Protein AF-A0A484JZJ1-F1 (afdb_monomer)

Foldseek 3Di:
DPPVVVVVVVCVVCVCVQADHPDPDGPVRQCVQFVVVCVVHDDPCCLPPNDGTPVRVVVVVVPVVPAQADCLPDPDPNNVVNVVVVVVVFVVVCVVVVHDPLFWGWDDDPDQLRLLVVCLVPPPDAPPDDDDDDPPDDVSNVVSVVSNVVHCVPPDDDDDDPDPDDDDDDDDDDIDIDTDDPDD

Solvent-accessible surface area (backbone atoms only — not comparable to full-atom values): 11917 Å² total; per-residue (Å²): 143,70,67,67,62,60,51,52,52,47,43,72,76,41,41,79,75,55,68,59,72,94,49,99,56,55,56,68,57,46,41,61,63,34,41,52,89,44,68,98,52,89,82,89,48,59,86,81,63,61,79,78,40,48,67,58,52,54,51,51,53,52,46,64,74,73,49,71,72,42,62,60,87,49,97,44,74,33,7,51,54,35,42,53,51,52,52,51,53,39,50,52,52,29,60,76,68,72,45,54,78,91,49,34,48,75,62,90,62,96,41,55,54,54,44,43,45,50,50,40,72,67,51,88,77,54,89,86,62,80,89,84,82,62,93,86,56,56,69,55,64,63,57,38,54,61,58,48,49,76,60,37,81,78,59,84,84,88,87,89,88,87,81,86,88,79,86,88,85,89,89,88,82,74,79,60,73,49,72,76,75,84,82,129

Mean predicted aligned error: 11.52 Å

Structure (mmCIF, N/CA/C/O backbone):
data_AF-A0A484JZJ1-F1
#
_entry.id   AF-A0A484JZJ1-F1
#
loop_
_atom_site.group_PDB
_atom_site.id
_atom_site.type_symbol
_atom_site.label_atom_id
_atom_site.label_alt_id
_atom_site.label_comp_id
_atom_site.label_asym_id
_atom_site.label_entity_id
_atom_site.label_seq_id
_atom_site.pdbx_PDB_ins_code
_atom_site.Cartn_x
_atom_site.Cartn_y
_atom_site.Cartn_z
_atom_site.occupancy
_atom_site.B_iso_or_equiv
_atom_site.auth_seq_id
_atom_site.auth_comp_id
_atom_site.auth_asym_id
_atom_site.auth_atom_id
_atom_site.pdbx_PDB_model_num
ATOM 1 N N . MET A 1 1 ? -35.262 -3.175 12.884 1.00 45.88 1 MET A N 1
ATOM 2 C CA . MET A 1 1 ? -34.320 -3.667 13.914 1.00 45.88 1 MET A CA 1
ATOM 3 C C . MET A 1 1 ? -34.482 -5.183 14.082 1.00 45.88 1 MET A C 1
ATOM 5 O O . MET A 1 1 ? -35.052 -5.618 15.067 1.00 45.88 1 MET A O 1
ATOM 9 N N . ALA A 1 2 ? -34.024 -5.979 13.107 1.00 50.97 2 ALA A N 1
ATOM 10 C CA . ALA A 1 2 ? -34.069 -7.456 13.145 1.00 50.97 2 ALA A CA 1
ATOM 11 C C . ALA A 1 2 ? -32.669 -8.109 13.014 1.00 50.97 2 ALA A C 1
ATOM 13 O O . ALA A 1 2 ? -32.531 -9.322 13.116 1.00 50.97 2 ALA A O 1
ATOM 14 N N . MET A 1 3 ? -31.621 -7.292 12.841 1.00 53.38 3 MET A N 1
ATOM 15 C CA . MET A 1 3 ? -30.256 -7.727 12.508 1.00 53.38 3 MET A CA 1
ATOM 16 C C . MET A 1 3 ? -29.474 -8.382 13.662 1.00 53.38 3 MET A C 1
ATOM 18 O O . MET A 1 3 ? -28.467 -9.026 13.389 1.00 53.38 3 MET A O 1
ATOM 22 N N . SER A 1 4 ? -29.878 -8.229 14.935 1.00 64.19 4 SER A N 1
ATOM 23 C CA . SER A 1 4 ? -29.114 -8.846 16.043 1.00 64.19 4 SER A CA 1
ATOM 24 C C . SER A 1 4 ? -29.282 -10.368 16.062 1.00 64.19 4 SER A C 1
ATOM 26 O O . SER A 1 4 ? -28.297 -11.076 16.236 1.00 64.19 4 SER A O 1
ATOM 28 N N . SER A 1 5 ? -30.482 -10.875 15.751 1.00 79.12 5 SER A N 1
ATOM 29 C CA . SER A 1 5 ? -30.763 -12.315 15.835 1.00 79.12 5 SER A CA 1
ATOM 30 C C . SER A 1 5 ? -29.993 -13.155 14.806 1.00 79.12 5 SER A C 1
ATOM 32 O O . SER A 1 5 ? -29.4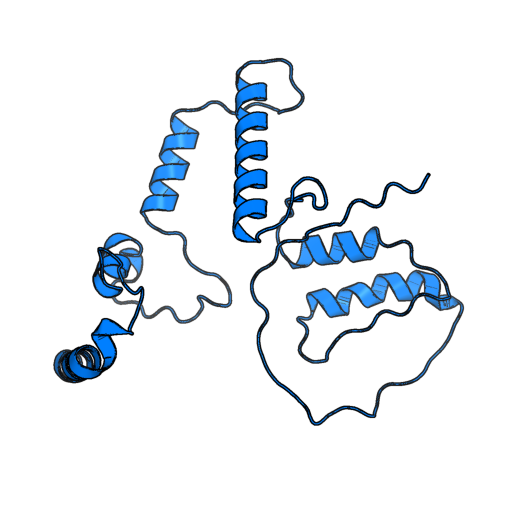31 -14.187 15.158 1.00 79.12 5 SER A O 1
ATOM 34 N N . GLU A 1 6 ? -29.886 -12.703 13.552 1.00 89.50 6 GLU A N 1
ATOM 35 C CA . GLU A 1 6 ? -29.176 -13.437 12.492 1.00 89.50 6 GLU A CA 1
ATOM 36 C C . GLU A 1 6 ? -27.661 -13.441 12.715 1.00 89.50 6 GLU A C 1
ATOM 38 O O . GLU A 1 6 ? -27.000 -14.464 12.536 1.00 89.50 6 GLU A O 1
ATOM 43 N N . LYS A 1 7 ? -27.107 -12.308 13.163 1.00 86.56 7 LYS A N 1
ATOM 44 C CA . LYS A 1 7 ? -25.683 -12.196 13.482 1.00 86.56 7 LYS A CA 1
ATOM 45 C C . LYS A 1 7 ? -25.302 -13.069 14.674 1.00 86.56 7 LYS A C 1
ATOM 47 O O . LYS A 1 7 ? -24.248 -13.692 14.650 1.00 86.56 7 LYS A O 1
ATOM 52 N N . GLU A 1 8 ? -26.142 -13.128 15.703 1.00 87.81 8 GLU A N 1
ATOM 53 C CA . GLU A 1 8 ? -25.924 -14.001 16.862 1.00 87.81 8 GLU A CA 1
ATOM 54 C C . GLU A 1 8 ? -25.928 -15.481 16.462 1.00 87.81 8 GLU A C 1
ATOM 56 O O . GLU A 1 8 ? -25.058 -16.231 16.901 1.00 87.81 8 GLU A O 1
ATOM 61 N N . VAL A 1 9 ? -26.849 -15.895 15.584 1.00 92.94 9 VAL A N 1
ATOM 62 C CA . VAL A 1 9 ? -26.868 -17.259 15.028 1.00 92.94 9 VAL A CA 1
ATOM 63 C C . VAL A 1 9 ? -25.596 -17.537 14.226 1.00 92.94 9 VAL A C 1
ATOM 65 O O . VAL A 1 9 ? -24.937 -18.547 14.467 1.00 92.94 9 VAL A O 1
ATOM 68 N N . PHE A 1 10 ? -25.200 -16.617 13.344 1.00 90.50 10 PHE A N 1
ATOM 69 C CA . PHE A 1 10 ? -23.970 -16.734 12.561 1.00 90.50 10 PHE A CA 1
ATOM 70 C C . PHE A 1 10 ? -22.725 -16.841 13.450 1.00 90.50 10 PHE A C 1
ATOM 72 O O . PHE A 1 10 ? -21.897 -17.721 13.247 1.00 90.50 10 PHE A O 1
ATOM 79 N N . LEU A 1 11 ? -22.593 -15.986 14.467 1.00 87.88 11 LEU A N 1
ATOM 80 C CA . LEU A 1 11 ? -21.451 -16.016 15.384 1.00 87.88 11 LEU A CA 1
ATOM 81 C C . LEU A 1 11 ? -21.447 -17.266 16.268 1.00 87.88 11 LEU A C 1
ATOM 83 O O . LEU A 1 11 ? -20.382 -17.715 16.674 1.00 87.88 11 LEU A O 1
ATOM 87 N N . LYS A 1 12 ? -22.608 -17.857 16.556 1.00 88.75 12 LYS A N 1
ATOM 88 C CA . LYS A 1 12 ? -22.677 -19.129 17.279 1.00 88.75 12 LYS A CA 1
ATOM 89 C C . LYS A 1 12 ? -22.135 -20.295 16.448 1.00 88.75 12 LYS A C 1
ATOM 91 O O . LYS A 1 12 ? -21.556 -21.213 17.017 1.00 88.75 12 LYS A O 1
ATOM 96 N N . GLU A 1 13 ? -22.342 -20.267 15.135 1.00 91.50 13 GLU A N 1
ATOM 97 C CA . GLU A 1 13 ? -21.907 -21.331 14.225 1.00 91.50 13 GLU A CA 1
ATOM 98 C C . GLU A 1 13 ? -20.475 -21.119 13.710 1.00 91.50 13 GLU A C 1
ATOM 100 O O . GLU A 1 13 ? -19.689 -22.060 13.682 1.00 91.50 13 GLU A O 1
ATOM 105 N N . PHE A 1 14 ? -20.112 -19.880 13.370 1.00 89.00 14 PHE A N 1
ATOM 106 C CA . PHE A 1 14 ? -18.857 -19.539 12.690 1.00 89.00 14 PHE A CA 1
ATOM 107 C C . PHE A 1 14 ? -17.937 -18.619 13.500 1.00 89.00 14 PHE A C 1
ATOM 109 O O . PHE A 1 14 ? -16.878 -18.247 13.010 1.00 89.00 14 PHE A O 1
ATOM 116 N N . GLY A 1 15 ? -18.307 -18.212 14.718 1.00 83.94 15 GLY A N 1
ATOM 117 C CA . GLY A 1 15 ? -17.585 -17.181 15.479 1.00 83.94 15 GLY A CA 1
ATOM 118 C C . GLY A 1 15 ? -16.119 -17.501 15.776 1.00 83.94 15 GLY A C 1
ATOM 119 O O . GLY A 1 15 ? -15.306 -16.583 15.807 1.00 83.94 15 GLY A O 1
ATOM 120 N N . GLU A 1 16 ? -15.774 -18.781 15.937 1.00 82.44 16 GLU A N 1
ATOM 121 C CA . GLU A 1 16 ? -14.386 -19.234 16.142 1.00 82.44 16 GLU A CA 1
ATOM 122 C C . GLU A 1 16 ? -13.505 -19.030 14.895 1.00 82.44 16 GLU A C 1
ATOM 124 O O . GLU A 1 16 ? -12.311 -18.744 15.016 1.00 82.44 16 GLU A O 1
ATOM 129 N N . ASP A 1 17 ? -14.096 -19.135 13.700 1.00 85.50 17 ASP A N 1
ATOM 130 C CA . ASP A 1 1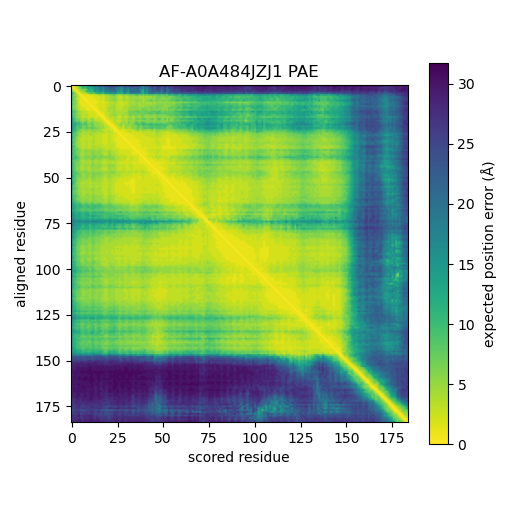7 ? -13.413 -18.969 12.410 1.00 85.50 17 ASP A CA 1
ATOM 131 C C . ASP A 1 17 ? -13.626 -17.569 11.801 1.00 85.50 17 ASP A C 1
ATOM 133 O O . ASP A 1 17 ? -12.938 -17.173 10.857 1.00 85.50 17 ASP A O 1
ATOM 137 N N . TYR A 1 18 ? -14.572 -16.792 12.332 1.00 85.38 18 TYR A N 1
ATOM 138 C CA . TYR A 1 18 ? -14.928 -15.477 11.822 1.00 85.38 18 TYR A CA 1
ATOM 139 C C . TYR A 1 18 ? -14.047 -14.372 12.416 1.00 85.38 18 TYR A C 1
ATOM 141 O O . TYR A 1 18 ? -14.142 -14.005 13.589 1.00 85.38 18 TYR A O 1
ATOM 149 N N . GLY A 1 19 ? -13.224 -13.768 11.560 1.00 86.62 19 GLY A N 1
ATOM 150 C CA . GLY A 1 19 ? -12.308 -12.692 11.927 1.00 86.62 19 GLY A CA 1
ATOM 151 C C . GLY A 1 19 ? -10.884 -13.205 12.128 1.00 86.62 19 GLY A C 1
ATOM 152 O O . GLY A 1 19 ? -10.343 -13.892 11.266 1.00 86.62 19 GLY A O 1
ATOM 153 N N . TYR A 1 20 ? -10.252 -12.825 13.241 1.00 83.88 20 TYR A N 1
ATOM 154 C CA . TYR A 1 20 ? -8.853 -13.154 13.524 1.00 83.88 20 TYR A CA 1
ATOM 155 C C . TYR A 1 20 ? -8.756 -14.204 14.633 1.00 83.88 20 TYR A C 1
ATOM 157 O O . TYR A 1 20 ? -8.938 -13.895 15.813 1.00 83.88 20 TYR A O 1
ATOM 165 N N . ARG A 1 21 ? -8.438 -15.445 14.253 1.00 80.12 21 ARG A N 1
ATOM 166 C CA . ARG A 1 21 ? -8.273 -16.568 15.186 1.00 80.12 21 ARG A CA 1
ATOM 167 C C . ARG A 1 21 ? -7.199 -16.257 16.235 1.00 80.12 21 ARG A C 1
ATOM 169 O O . ARG A 1 21 ? -6.133 -15.750 15.895 1.00 80.12 21 ARG A O 1
ATOM 176 N N . ASN A 1 22 ? -7.466 -16.585 17.501 1.00 80.88 22 ASN A N 1
ATOM 177 C CA . ASN A 1 22 ? -6.588 -16.312 18.655 1.00 80.88 22 ASN A CA 1
ATOM 178 C C . ASN A 1 22 ? -6.297 -14.820 18.924 1.00 80.88 22 ASN A C 1
ATOM 180 O O . ASN A 1 22 ? -5.366 -14.496 19.663 1.00 80.88 22 ASN A O 1
ATOM 184 N N . SER A 1 23 ? -7.072 -13.900 18.346 1.00 81.44 23 SER A N 1
ATOM 185 C CA . SER A 1 23 ? -6.984 -12.480 18.687 1.00 81.44 23 SER A CA 1
ATOM 186 C C . SER A 1 23 ? -7.599 -12.216 20.062 1.00 81.44 23 SER A C 1
ATOM 188 O O . SER A 1 23 ? -8.626 -12.787 20.421 1.00 81.44 23 SER A O 1
ATOM 190 N N . SER A 1 24 ? -7.014 -11.286 20.820 1.00 84.69 24 SER A N 1
ATOM 191 C CA . SER A 1 24 ? -7.586 -10.805 22.087 1.00 84.69 24 SER A CA 1
ATOM 192 C C . SER A 1 24 ? -8.879 -10.002 21.903 1.00 84.69 24 SER A C 1
ATOM 194 O O . SER A 1 24 ? -9.580 -9.733 22.878 1.00 84.69 24 SER A O 1
ATOM 196 N N . ARG A 1 25 ? -9.185 -9.596 20.663 1.00 86.56 25 ARG A N 1
ATOM 197 C CA . ARG A 1 25 ? -10.378 -8.832 20.287 1.00 86.56 25 ARG A CA 1
ATOM 198 C C . ARG A 1 25 ? -11.055 -9.449 19.073 1.00 86.56 25 ARG A C 1
ATOM 200 O O . ARG A 1 25 ? -10.379 -9.822 18.113 1.00 86.56 25 ARG A O 1
ATOM 207 N N . ASN A 1 26 ? -12.384 -9.475 19.088 1.00 87.19 26 ASN A N 1
ATOM 208 C CA . ASN A 1 26 ? -13.172 -9.868 17.922 1.00 87.19 26 ASN A CA 1
ATOM 209 C C . ASN A 1 26 ? -13.290 -8.716 16.903 1.00 87.19 26 ASN A C 1
ATOM 211 O O . ASN A 1 26 ? -12.936 -7.567 17.184 1.00 87.19 26 ASN A O 1
ATOM 215 N N . ILE A 1 27 ? -13.801 -9.020 15.706 1.00 88.94 27 ILE A N 1
ATOM 216 C CA . ILE A 1 27 ? -13.886 -8.041 14.613 1.00 88.94 27 ILE A CA 1
ATOM 217 C C . ILE A 1 27 ? -14.783 -6.841 14.947 1.00 88.94 27 ILE A C 1
ATOM 219 O O . ILE A 1 27 ? -14.487 -5.722 14.532 1.00 88.94 27 ILE A O 1
ATOM 223 N N . ASP A 1 28 ? -15.837 -7.042 15.740 1.00 89.00 28 ASP A N 1
ATOM 224 C CA . ASP A 1 28 ? -16.750 -5.971 16.143 1.00 89.00 28 ASP A CA 1
ATOM 225 C C . ASP A 1 28 ? -16.070 -4.984 17.089 1.00 89.00 28 ASP A C 1
ATOM 227 O O . ASP A 1 28 ? -16.205 -3.772 16.925 1.00 89.00 28 ASP A O 1
ATOM 231 N N . GLN A 1 29 ? -15.289 -5.499 18.039 1.00 91.12 29 GLN A N 1
ATOM 232 C CA . GLN A 1 29 ? -14.476 -4.694 18.945 1.00 91.12 29 GLN A CA 1
ATOM 233 C C . GLN A 1 29 ? -13.397 -3.928 18.177 1.00 91.12 29 GLN A C 1
ATOM 235 O O . GLN A 1 29 ? -13.224 -2.733 18.407 1.00 91.12 29 GLN A O 1
ATOM 240 N N . ILE A 1 30 ? -12.711 -4.579 17.229 1.00 92.38 30 ILE A N 1
ATOM 241 C CA . ILE A 1 30 ? -11.717 -3.918 16.370 1.00 92.38 30 ILE A CA 1
ATOM 242 C C . ILE A 1 30 ? -12.381 -2.795 15.571 1.00 92.38 30 ILE A C 1
ATOM 244 O O . ILE A 1 30 ? -11.893 -1.670 15.584 1.00 92.38 30 ILE A O 1
ATOM 248 N N . ARG A 1 31 ? -13.526 -3.056 14.930 1.00 92.88 31 ARG A N 1
ATOM 249 C CA . ARG A 1 31 ? -14.266 -2.043 14.167 1.00 92.88 31 ARG A CA 1
ATOM 250 C C . ARG A 1 31 ? -14.691 -0.865 15.045 1.00 92.88 31 ARG A C 1
ATOM 252 O O . ARG A 1 31 ? -14.501 0.281 14.650 1.00 92.88 31 ARG A O 1
ATOM 259 N N . ALA A 1 32 ? -15.242 -1.139 16.226 1.00 93.69 32 ALA A N 1
ATOM 260 C CA . ALA A 1 32 ? -15.691 -0.108 17.159 1.00 93.69 32 ALA A CA 1
ATOM 261 C C . ALA A 1 32 ? -14.537 0.737 17.725 1.00 93.69 32 ALA A C 1
ATOM 263 O O . ALA A 1 32 ? -14.749 1.892 18.077 1.00 93.69 32 ALA A O 1
ATOM 264 N N . MET A 1 33 ? -13.324 0.187 17.821 1.00 94.62 33 MET A N 1
ATOM 265 C CA . MET A 1 33 ? -12.157 0.901 18.344 1.00 94.62 33 MET A CA 1
ATOM 266 C C . MET A 1 33 ? -11.357 1.625 17.259 1.00 94.62 33 MET A C 1
ATOM 268 O O . MET A 1 33 ? -11.057 2.804 17.417 1.00 94.62 33 MET A O 1
ATOM 272 N N . GLU A 1 34 ? -11.019 0.926 16.177 1.00 95.69 34 GLU A N 1
ATOM 273 C CA . GLU A 1 34 ? -10.064 1.372 15.155 1.00 95.69 34 GLU A CA 1
ATOM 274 C C . GLU A 1 34 ? -10.732 2.101 13.982 1.00 95.69 34 GLU A C 1
ATOM 276 O O . GLU A 1 34 ? -10.056 2.787 13.214 1.00 95.69 34 GLU A O 1
ATOM 281 N N . PHE A 1 35 ? -12.054 1.970 13.836 1.00 95.81 35 PHE A N 1
ATOM 282 C CA . PHE A 1 35 ? -12.818 2.530 12.719 1.00 95.81 35 PHE A CA 1
ATOM 283 C C . PHE A 1 35 ? -14.128 3.182 13.188 1.00 95.81 35 PHE A C 1
ATOM 285 O O . PHE A 1 35 ? -15.167 3.042 12.543 1.00 95.81 35 PHE A O 1
ATOM 292 N N . LYS A 1 36 ? -14.085 3.926 14.303 1.00 94.44 36 LYS A N 1
ATOM 293 C CA . LYS A 1 36 ? -15.247 4.601 14.927 1.00 94.44 36 LYS A CA 1
ATOM 294 C C . LYS A 1 36 ? -16.076 5.421 13.940 1.00 94.44 36 LYS A C 1
ATOM 296 O O . LYS A 1 36 ? -17.297 5.379 13.958 1.00 94.44 36 LYS A O 1
ATOM 301 N N . ARG A 1 37 ? -15.406 6.109 13.015 1.00 94.00 37 ARG A N 1
ATOM 302 C CA . ARG A 1 37 ? -16.026 6.920 11.952 1.00 94.00 37 ARG A CA 1
ATOM 303 C C . ARG A 1 37 ? -16.870 6.143 10.935 1.00 94.00 37 ARG A C 1
ATOM 305 O O . ARG A 1 37 ? -17.527 6.762 10.108 1.00 94.00 37 ARG A O 1
ATOM 312 N N . LEU A 1 38 ? -16.854 4.809 10.975 1.00 94.94 38 LEU A N 1
ATOM 313 C CA . LEU A 1 38 ? -17.792 3.969 10.230 1.00 94.94 38 LEU A CA 1
ATOM 314 C C . LEU A 1 38 ? -19.123 3.767 10.972 1.00 94.94 38 LEU A C 1
ATOM 316 O O . LEU A 1 38 ? -19.968 2.995 10.519 1.00 94.94 38 LEU A O 1
ATOM 320 N N . GLU A 1 39 ? -19.342 4.388 12.129 1.00 93.25 39 GLU A N 1
ATOM 321 C CA . GLU A 1 39 ? -20.639 4.339 12.801 1.00 93.25 39 GLU A CA 1
ATOM 322 C C . GLU A 1 39 ? -21.752 4.858 11.875 1.00 93.25 39 GLU A C 1
ATOM 324 O O . GLU A 1 39 ? -21.661 5.938 11.299 1.00 93.25 39 GLU A O 1
ATOM 329 N N . GLY A 1 40 ? -22.785 4.035 11.667 1.00 92.44 40 GLY A N 1
ATOM 330 C CA . GLY A 1 40 ? -23.868 4.331 10.724 1.00 92.44 40 GLY A CA 1
ATOM 331 C C . GLY A 1 40 ? -23.508 4.205 9.236 1.00 92.44 40 GLY A C 1
ATOM 332 O O . GLY A 1 40 ? -24.383 4.404 8.397 1.00 92.44 40 GLY A O 1
ATOM 333 N N . VAL A 1 41 ? -22.268 3.837 8.889 1.00 94.75 41 VAL A N 1
ATOM 334 C CA . VAL A 1 41 ? -21.793 3.732 7.501 1.00 94.75 41 VAL A CA 1
ATOM 335 C C . VAL A 1 41 ? -21.332 2.308 7.185 1.00 94.75 41 VAL A C 1
ATOM 337 O O . VAL A 1 41 ? -20.543 1.697 7.910 1.00 94.75 41 VAL A O 1
ATOM 340 N N . VAL A 1 42 ? -21.809 1.780 6.057 1.00 94.31 42 VAL A N 1
ATOM 341 C CA . VAL A 1 42 ? -21.353 0.506 5.489 1.00 94.31 42 VAL A CA 1
ATOM 342 C C . VAL A 1 42 ? -20.364 0.817 4.369 1.00 94.31 42 VAL A C 1
ATOM 344 O O . VAL A 1 42 ? -20.754 1.281 3.301 1.00 94.31 42 VAL A O 1
ATOM 347 N N . TYR A 1 43 ? -19.077 0.594 4.628 1.00 94.50 43 TYR A N 1
ATOM 348 C CA . TYR A 1 43 ? -18.001 0.847 3.673 1.00 94.50 43 TYR A CA 1
ATOM 349 C C . TYR A 1 43 ? -17.536 -0.473 3.042 1.00 94.50 43 TYR A C 1
ATOM 351 O O . TYR A 1 43 ? -16.973 -1.322 3.728 1.00 94.50 43 TYR A O 1
ATOM 359 N N . LEU A 1 44 ? -17.799 -0.657 1.744 1.00 95.25 44 LEU A N 1
ATOM 360 C CA . LEU A 1 44 ? -17.504 -1.892 0.994 1.00 95.25 44 LEU A CA 1
ATOM 361 C C . LEU A 1 44 ? -16.398 -1.712 -0.060 1.00 95.25 44 LEU A C 1
ATOM 363 O O . LEU A 1 44 ? -16.289 -2.516 -0.978 1.00 95.25 44 LEU A O 1
ATOM 367 N N . ASP A 1 45 ? -15.572 -0.673 0.074 1.00 95.25 45 ASP A N 1
ATOM 368 C CA . ASP A 1 45 ? -14.535 -0.309 -0.906 1.00 95.25 45 ASP A CA 1
ATOM 369 C C . ASP A 1 45 ? -13.100 -0.494 -0.360 1.00 95.25 45 ASP A C 1
ATOM 371 O O . ASP A 1 45 ? -12.130 0.109 -0.810 1.00 95.25 45 ASP A O 1
ATOM 375 N N . HIS A 1 46 ? -12.932 -1.396 0.614 1.00 92.25 46 HIS A N 1
ATOM 376 C CA . HIS A 1 46 ? -11.618 -1.715 1.188 1.00 92.25 46 HIS A CA 1
ATOM 377 C C . HIS A 1 46 ? -10.611 -2.272 0.165 1.00 92.25 46 HIS A C 1
ATOM 379 O O . HIS A 1 46 ? -9.408 -2.120 0.365 1.00 92.25 46 HIS A O 1
ATOM 385 N N . ALA A 1 47 ? -11.086 -2.898 -0.919 1.00 90.00 47 ALA A N 1
ATOM 386 C CA . ALA A 1 47 ? -10.234 -3.385 -2.004 1.00 90.00 47 ALA A CA 1
ATOM 387 C C . ALA A 1 47 ? -9.701 -2.250 -2.900 1.00 90.00 47 ALA A C 1
ATOM 389 O O . ALA A 1 47 ? -8.612 -2.381 -3.454 1.00 90.00 47 ALA A O 1
ATOM 390 N N . GLY A 1 48 ? -10.451 -1.148 -3.032 1.00 88.50 48 GLY A N 1
ATOM 391 C CA . GLY A 1 48 ? -10.032 0.042 -3.768 1.00 88.50 48 GLY A CA 1
ATOM 392 C C . GLY A 1 48 ? -9.113 0.930 -2.932 1.00 88.50 48 GLY A C 1
ATOM 393 O O . GLY A 1 48 ? -7.980 1.204 -3.331 1.00 88.50 48 GLY A O 1
ATOM 394 N N . ALA A 1 49 ? -9.581 1.358 -1.756 1.00 90.94 49 ALA A N 1
ATOM 395 C CA . ALA A 1 49 ? -8.824 2.237 -0.868 1.00 90.94 49 ALA A CA 1
ATOM 396 C C . ALA A 1 49 ? -9.207 2.043 0.606 1.00 90.94 49 ALA A C 1
ATOM 398 O O . ALA A 1 49 ? -10.096 2.702 1.132 1.00 90.94 49 ALA A O 1
ATOM 399 N N . THR A 1 50 ? -8.498 1.173 1.326 1.00 94.25 50 THR A N 1
ATOM 400 C CA . THR A 1 50 ? -8.789 0.987 2.754 1.00 94.25 50 THR A CA 1
ATOM 401 C C . THR A 1 50 ? -8.569 2.259 3.583 1.00 94.25 50 THR A C 1
ATOM 403 O O . THR A 1 50 ? -7.741 3.118 3.276 1.00 94.25 50 THR A O 1
ATOM 406 N N . LEU A 1 51 ? -9.301 2.351 4.688 1.00 94.62 51 LEU A N 1
ATOM 407 C CA . LEU A 1 51 ? -9.176 3.428 5.659 1.00 94.62 51 LEU A CA 1
ATOM 408 C C . LEU A 1 51 ? -7.985 3.164 6.597 1.00 94.62 51 LEU A C 1
ATOM 410 O O . LEU A 1 51 ? -7.670 2.012 6.895 1.00 94.62 51 LEU A O 1
ATOM 414 N N . HIS A 1 52 ? -7.357 4.228 7.105 1.00 95.00 52 HIS A N 1
ATOM 415 C CA . HIS A 1 52 ? -6.392 4.131 8.212 1.00 95.00 52 HIS A CA 1
ATOM 416 C C . HIS A 1 52 ? -7.082 3.622 9.491 1.00 95.00 52 HIS A C 1
ATOM 418 O O . HIS A 1 52 ? -8.298 3.622 9.573 1.00 95.00 52 HIS A O 1
ATOM 424 N N . SER A 1 53 ? -6.363 3.198 10.517 1.00 96.12 53 SER A N 1
ATOM 425 C CA . SER A 1 53 ? -6.958 2.942 11.842 1.00 96.12 53 SER A CA 1
ATOM 426 C C . SER A 1 53 ? -6.769 4.144 12.770 1.00 96.12 53 SER A C 1
ATOM 428 O O . SER A 1 53 ? -5.898 4.981 12.520 1.00 96.12 53 SER A O 1
ATOM 430 N N . GLU A 1 54 ? -7.577 4.251 13.829 1.00 96.81 54 GLU A N 1
ATOM 431 C CA . GLU A 1 54 ? -7.373 5.268 14.877 1.00 96.81 54 GLU A CA 1
ATOM 432 C C . GLU A 1 54 ? -5.954 5.165 15.466 1.00 96.81 54 GLU A C 1
ATOM 434 O O . GLU A 1 54 ? -5.233 6.160 15.518 1.00 96.81 54 GLU A O 1
ATOM 439 N N . SER A 1 55 ? -5.500 3.953 15.806 1.00 96.94 55 SER A N 1
ATOM 440 C CA . SER A 1 55 ? -4.158 3.740 16.365 1.00 96.94 55 SER A CA 1
ATOM 441 C C . SER A 1 55 ? -3.024 4.149 15.417 1.00 96.94 55 SER A C 1
ATOM 443 O O . SER A 1 55 ? -2.042 4.750 15.856 1.00 96.94 55 SER A O 1
ATOM 445 N N . GLN A 1 56 ? -3.152 3.879 14.111 1.00 96.50 56 GLN A N 1
ATOM 446 C CA . GLN A 1 56 ? -2.177 4.331 13.110 1.00 96.50 56 GLN A CA 1
ATOM 447 C C . GLN A 1 56 ? -2.097 5.857 13.046 1.00 96.50 56 GLN A C 1
ATOM 449 O O . GLN A 1 56 ? -0.999 6.411 13.008 1.00 96.50 56 GLN A O 1
ATOM 454 N N . LEU A 1 57 ? -3.245 6.538 13.039 1.00 96.69 57 LEU A N 1
ATOM 455 C CA . LEU A 1 57 ? -3.284 7.994 12.968 1.00 96.69 57 LEU A CA 1
ATOM 456 C C . LEU A 1 57 ? -2.674 8.626 14.226 1.00 96.69 57 LEU A C 1
ATOM 458 O O . LEU A 1 57 ? -1.838 9.522 14.120 1.00 96.69 57 LEU A O 1
ATOM 462 N N . GLU A 1 58 ? -3.041 8.126 15.408 1.00 97.19 58 GLU A N 1
ATOM 463 C CA . GLU A 1 58 ? -2.482 8.574 16.687 1.00 97.19 58 GLU A CA 1
ATOM 464 C C . GLU A 1 58 ? -0.961 8.381 16.747 1.00 97.19 58 GLU A C 1
ATOM 466 O O . GLU A 1 58 ? -0.239 9.290 17.163 1.00 97.19 58 GLU A O 1
ATOM 471 N N . ALA A 1 59 ? -0.461 7.224 16.299 1.00 96.88 59 ALA A N 1
ATOM 472 C CA . ALA A 1 59 ? 0.968 6.932 16.272 1.00 96.88 59 ALA A CA 1
ATOM 473 C C . ALA A 1 59 ? 1.731 7.901 15.358 1.00 96.88 59 ALA A C 1
ATOM 475 O O . ALA A 1 59 ? 2.714 8.498 15.799 1.00 96.88 59 ALA A O 1
ATOM 476 N N . VAL A 1 60 ? 1.243 8.118 14.131 1.00 95.62 60 VAL A N 1
ATOM 477 C CA . VAL A 1 60 ? 1.871 9.035 13.165 1.00 95.62 60 VAL A CA 1
ATOM 478 C C . VAL A 1 60 ? 1.870 10.471 13.687 1.00 95.62 60 VAL A C 1
ATOM 480 O O . VAL A 1 60 ? 2.897 11.144 13.643 1.00 95.62 60 VAL A O 1
ATOM 483 N N . LEU A 1 61 ? 0.747 10.953 14.228 1.00 96.81 61 LEU A N 1
ATOM 484 C CA . LEU A 1 61 ? 0.668 12.311 14.771 1.00 96.81 61 LEU A CA 1
ATOM 485 C C . LEU A 1 61 ? 1.584 12.494 15.983 1.00 96.81 61 LEU A C 1
ATOM 487 O O . LEU A 1 61 ? 2.245 13.525 16.109 1.00 96.81 61 LEU A O 1
ATOM 491 N N . LYS A 1 62 ? 1.653 11.501 16.874 1.00 97.00 62 LYS A N 1
ATOM 492 C CA . LYS A 1 62 ? 2.574 11.529 18.014 1.00 97.00 62 LYS A CA 1
ATOM 493 C C . LYS A 1 62 ? 4.026 11.569 17.548 1.00 97.00 62 LYS A C 1
ATOM 495 O O . LYS A 1 62 ? 4.813 12.343 18.092 1.00 97.00 62 LYS A O 1
ATOM 500 N N . GLU A 1 63 ? 4.384 10.758 16.561 1.00 94.06 63 GLU A N 1
ATOM 501 C CA . GLU A 1 63 ? 5.735 10.700 16.010 1.00 94.06 63 GLU A CA 1
ATOM 502 C C . GLU A 1 63 ? 6.140 12.039 15.383 1.00 94.06 63 GLU A C 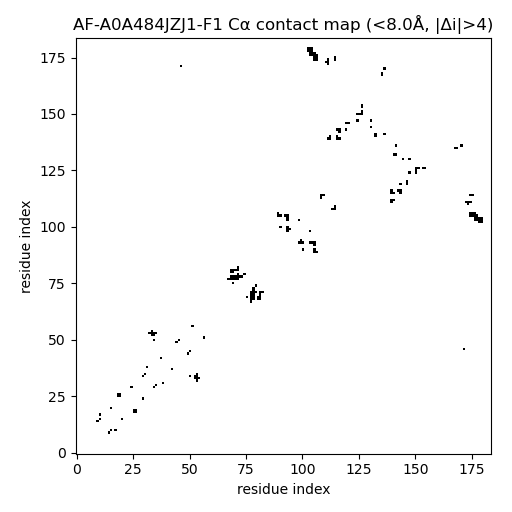1
ATOM 504 O O . GLU A 1 63 ? 7.149 12.619 15.783 1.00 94.06 63 GLU A O 1
ATOM 509 N N . LEU A 1 64 ? 5.304 12.584 14.493 1.00 93.38 64 LEU A N 1
ATOM 510 C CA . LEU A 1 64 ? 5.567 13.852 13.808 1.00 93.38 64 LEU A CA 1
ATOM 511 C C . LEU A 1 64 ? 5.624 15.054 14.763 1.00 93.38 64 LEU A C 1
ATOM 513 O O . LEU A 1 64 ? 6.374 15.992 14.515 1.00 93.38 64 LEU A O 1
ATOM 517 N N . ASN A 1 65 ? 4.868 15.028 15.864 1.00 95.12 65 ASN A N 1
ATOM 518 C CA . ASN A 1 65 ? 4.909 16.087 16.877 1.00 95.12 65 ASN A CA 1
ATOM 519 C C . ASN A 1 65 ? 6.119 15.994 17.819 1.00 95.12 65 ASN A C 1
ATOM 521 O O . ASN A 1 65 ? 6.489 16.994 18.431 1.00 95.12 65 ASN A O 1
ATOM 525 N N . SER A 1 66 ? 6.703 14.807 17.995 1.00 93.44 66 SER A N 1
ATOM 526 C CA . SER A 1 66 ? 7.773 14.572 18.980 1.00 93.44 66 SER A CA 1
ATOM 527 C C . SER A 1 66 ? 9.163 14.449 18.367 1.00 93.44 66 SER A C 1
ATOM 529 O O . SER A 1 66 ? 10.153 14.568 19.089 1.00 93.44 66 SER A O 1
ATOM 531 N N . THR A 1 67 ? 9.252 14.224 17.056 1.00 90.19 67 THR A N 1
ATOM 532 C CA . THR A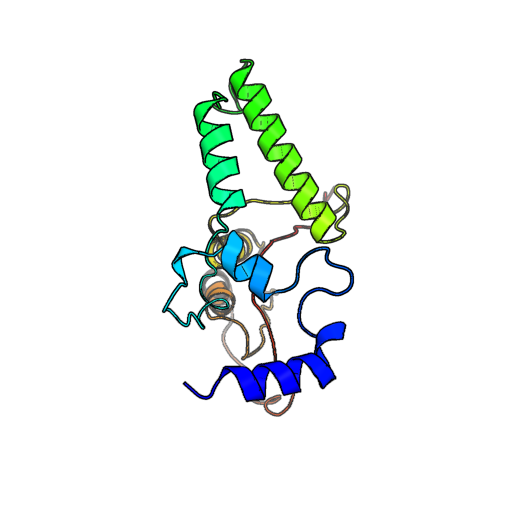 1 67 ? 10.513 13.941 16.369 1.00 90.19 67 THR A CA 1
ATOM 533 C C . THR A 1 67 ? 10.741 14.911 15.220 1.00 90.19 67 THR A C 1
ATOM 535 O O . THR A 1 67 ? 9.873 15.117 14.376 1.00 90.19 67 THR A O 1
ATOM 538 N N . VAL A 1 68 ? 11.944 15.485 15.156 1.00 91.31 68 VAL A N 1
ATOM 539 C CA . VAL A 1 68 ? 12.372 16.297 14.013 1.00 91.31 68 VAL A CA 1
ATOM 540 C C . VAL A 1 68 ? 13.092 15.401 13.016 1.00 91.31 68 VAL A C 1
ATOM 542 O O . VAL A 1 68 ? 14.208 14.942 13.263 1.00 91.31 68 VAL A O 1
ATOM 545 N N . TYR A 1 69 ? 12.460 15.185 11.867 1.00 89.69 69 TYR A N 1
ATOM 546 C CA . TYR A 1 69 ? 13.083 14.521 10.731 1.00 89.69 69 TYR A CA 1
ATOM 547 C C . TYR A 1 69 ? 13.754 15.543 9.812 1.00 89.69 69 TYR A C 1
ATOM 549 O O . TYR A 1 69 ? 13.201 16.598 9.505 1.00 89.69 69 TYR A O 1
ATOM 557 N N . GLY A 1 70 ? 14.986 15.239 9.411 1.00 89.31 70 GLY A N 1
ATOM 558 C CA . GLY A 1 70 ? 15.796 16.055 8.516 1.00 89.31 70 GLY A CA 1
ATOM 559 C C . GLY A 1 70 ? 16.019 15.366 7.175 1.00 89.31 70 GLY A C 1
ATOM 560 O O . GLY A 1 70 ? 15.615 14.228 6.957 1.00 89.31 70 GLY A O 1
ATOM 561 N N . ASN A 1 71 ? 16.718 16.042 6.268 1.00 89.19 71 ASN A N 1
ATOM 562 C CA . ASN A 1 71 ? 17.165 15.414 5.030 1.00 89.19 71 ASN A CA 1
ATOM 563 C C . ASN A 1 71 ? 18.165 14.279 5.355 1.00 89.19 71 ASN A C 1
ATOM 565 O O . ASN A 1 71 ? 19.219 14.599 5.909 1.00 89.19 71 ASN A O 1
ATOM 569 N N . PRO A 1 72 ? 17.902 13.007 4.980 1.00 83.19 72 PRO A N 1
ATOM 570 C CA . PRO A 1 72 ? 18.778 11.861 5.269 1.00 83.19 72 PRO A CA 1
ATOM 571 C C . PRO A 1 72 ? 20.205 11.969 4.708 1.00 83.19 72 PRO A C 1
ATOM 573 O O . PRO A 1 72 ? 21.083 11.198 5.084 1.00 83.19 72 PRO A O 1
ATOM 576 N N . HIS A 1 73 ? 20.452 12.909 3.793 1.00 82.81 73 HIS A N 1
ATOM 577 C CA . HIS A 1 73 ? 21.774 13.165 3.219 1.00 82.81 73 HIS A CA 1
ATOM 578 C C . HIS A 1 73 ? 22.580 14.234 3.972 1.00 82.81 73 HIS A C 1
ATOM 580 O O . HIS A 1 73 ? 23.740 14.480 3.645 1.00 82.81 73 HIS A O 1
ATOM 586 N N . SER A 1 74 ? 21.991 14.896 4.971 1.00 89.62 74 SER A N 1
ATOM 587 C CA . SER A 1 74 ? 22.711 15.839 5.832 1.00 89.62 74 SER A CA 1
ATOM 588 C C . SER A 1 74 ? 23.517 15.108 6.913 1.00 89.62 74 SER A C 1
ATOM 590 O O . SER A 1 74 ? 23.182 13.993 7.303 1.00 89.62 74 SER A O 1
ATOM 592 N N . GLN A 1 75 ? 24.557 15.744 7.456 1.00 82.75 75 GLN A N 1
ATOM 593 C CA . GLN A 1 75 ? 25.320 15.213 8.595 1.00 82.75 75 GLN A CA 1
ATOM 594 C C . GLN A 1 75 ? 24.803 15.811 9.914 1.00 82.75 75 GLN A C 1
ATOM 596 O O . GLN A 1 75 ? 25.444 16.664 10.521 1.00 82.75 75 GLN A O 1
ATOM 601 N N . SER A 1 76 ? 23.598 15.416 10.334 1.00 87.38 76 SER A N 1
ATOM 602 C CA . SER A 1 76 ? 22.984 15.861 11.595 1.00 87.38 76 SER A CA 1
ATOM 603 C C . SER A 1 76 ? 22.263 14.718 12.311 1.00 87.38 76 SER A C 1
ATOM 605 O O . SER A 1 76 ? 21.908 13.711 11.699 1.00 87.38 76 SER A O 1
ATOM 607 N N . SER A 1 77 ? 21.992 14.879 13.608 1.00 85.25 77 SER A N 1
ATOM 608 C CA . SER A 1 77 ? 21.243 13.890 14.400 1.00 85.25 77 SER A CA 1
ATOM 609 C C . SER A 1 77 ? 19.824 13.638 13.861 1.00 85.25 77 SER A C 1
ATOM 611 O O . SER A 1 77 ? 19.347 12.502 13.850 1.00 85.25 77 SER A O 1
ATOM 613 N N . CYS A 1 78 ? 19.164 14.680 13.347 1.00 85.94 78 CYS A N 1
ATOM 614 C CA . CYS A 1 78 ? 17.837 14.583 12.725 1.00 85.94 78 CYS A CA 1
ATOM 615 C C . CYS A 1 78 ? 17.883 13.816 11.390 1.00 85.94 78 CYS A C 1
ATOM 617 O O . CYS A 1 78 ? 16.968 13.059 11.064 1.00 85.94 78 CYS A O 1
ATOM 619 N N . SER A 1 79 ? 18.971 13.970 10.628 1.00 88.50 79 SER A N 1
ATOM 620 C CA . SER A 1 79 ? 19.214 13.197 9.405 1.00 88.50 79 SER A CA 1
ATOM 621 C C . SER A 1 79 ? 19.386 11.706 9.704 1.00 88.50 79 SER A C 1
ATOM 623 O O . SER A 1 79 ? 18.698 10.879 9.106 1.00 88.50 79 SER A O 1
ATOM 625 N N . MET A 1 80 ? 20.215 11.361 10.700 1.00 88.12 80 MET A N 1
ATOM 626 C CA . MET A 1 80 ? 20.408 9.969 11.129 1.00 88.12 80 MET A CA 1
ATOM 627 C C . MET A 1 80 ? 19.089 9.324 11.562 1.00 88.12 80 MET A C 1
ATOM 629 O O . MET A 1 80 ? 18.769 8.231 11.108 1.00 88.12 80 MET A O 1
ATOM 633 N N . SER A 1 81 ? 18.276 10.041 12.345 1.00 89.19 81 SER A N 1
ATOM 634 C CA . SER A 1 81 ? 16.953 9.563 12.777 1.00 89.19 81 SER A CA 1
ATOM 635 C C . SER A 1 81 ? 16.025 9.269 11.591 1.00 89.19 81 SER A C 1
ATOM 637 O O . SER A 1 81 ? 15.290 8.283 11.596 1.00 89.19 81 SER A O 1
ATOM 639 N N . SER A 1 82 ? 16.093 10.096 10.544 1.00 92.00 82 SER A N 1
ATOM 640 C CA . SER A 1 82 ? 15.303 9.916 9.318 1.00 92.00 82 SER A CA 1
ATOM 641 C C . SER A 1 82 ? 15.774 8.695 8.530 1.00 92.00 82 SER A C 1
ATOM 643 O O . SER A 1 82 ? 14.958 7.885 8.092 1.00 92.00 82 SER A O 1
ATOM 645 N N . ASN A 1 83 ? 17.092 8.526 8.390 1.00 92.19 83 ASN A N 1
ATOM 646 C CA . ASN A 1 83 ? 17.670 7.352 7.748 1.00 92.19 83 ASN A CA 1
ATOM 647 C C . ASN A 1 83 ? 17.305 6.065 8.504 1.00 92.19 83 ASN A C 1
ATOM 649 O O . ASN A 1 83 ? 16.836 5.113 7.885 1.00 92.19 83 ASN A O 1
ATOM 653 N N . ASP A 1 84 ? 17.433 6.051 9.831 1.00 92.06 84 ASP A N 1
ATOM 654 C CA . ASP A 1 84 ? 17.093 4.896 10.667 1.00 92.06 84 ASP A CA 1
ATOM 655 C C . ASP A 1 84 ? 15.611 4.520 10.556 1.00 92.06 84 ASP A C 1
ATOM 657 O O . ASP A 1 84 ? 15.282 3.336 10.471 1.00 92.06 84 ASP A O 1
ATOM 661 N N . CYS A 1 85 ? 14.713 5.511 10.514 1.00 93.19 85 CYS A N 1
ATOM 662 C CA . CYS A 1 85 ? 13.284 5.283 10.298 1.00 93.19 85 CYS A CA 1
ATOM 663 C C . CYS A 1 85 ? 13.026 4.610 8.939 1.00 93.19 85 CYS A C 1
ATOM 665 O O . CYS A 1 85 ? 12.372 3.566 8.871 1.00 93.19 85 CYS A O 1
ATOM 667 N N . VAL A 1 86 ? 13.630 5.127 7.863 1.00 93.69 86 VAL A N 1
ATOM 668 C CA . VAL A 1 86 ? 13.508 4.539 6.519 1.00 93.69 86 VAL A CA 1
ATOM 669 C C . VAL A 1 86 ? 14.078 3.118 6.471 1.00 93.69 86 VAL A C 1
ATOM 671 O O . VAL A 1 86 ? 13.451 2.239 5.880 1.00 93.69 86 VAL A O 1
ATOM 674 N N . GLN A 1 87 ? 15.231 2.855 7.095 1.00 94.56 87 GLN A N 1
ATOM 675 C CA . GLN A 1 87 ? 15.822 1.511 7.130 1.00 94.56 87 GLN A CA 1
ATOM 676 C C . GLN A 1 87 ? 14.945 0.519 7.904 1.00 94.56 87 GLN A C 1
ATOM 678 O O . GLN A 1 87 ? 14.700 -0.585 7.418 1.00 94.56 87 GLN A O 1
ATOM 683 N N . LYS A 1 88 ? 14.401 0.922 9.060 1.00 95.75 88 LYS A N 1
ATOM 684 C CA . LYS A 1 88 ? 13.446 0.104 9.828 1.00 95.75 88 LYS A CA 1
ATOM 685 C C . LYS A 1 88 ? 12.199 -0.219 9.010 1.00 95.75 88 LYS A C 1
ATOM 687 O O . LYS A 1 88 ? 11.783 -1.373 8.980 1.00 95.75 88 LYS A O 1
ATOM 692 N N . ALA A 1 89 ? 11.643 0.765 8.303 1.00 96.12 89 ALA A N 1
ATOM 693 C CA . ALA A 1 89 ? 10.489 0.550 7.437 1.00 96.12 89 ALA A CA 1
ATOM 694 C C . ALA A 1 89 ? 10.797 -0.451 6.308 1.00 96.12 89 ALA A C 1
ATOM 696 O O . ALA A 1 89 ? 10.002 -1.352 6.051 1.00 96.12 89 ALA A O 1
ATOM 697 N N . ARG A 1 90 ? 11.968 -0.350 5.659 1.00 96.94 90 ARG A N 1
ATOM 698 C CA . ARG A 1 90 ? 12.394 -1.325 4.635 1.00 96.94 90 ARG A CA 1
ATOM 699 C C . ARG A 1 90 ? 12.513 -2.734 5.205 1.00 96.94 90 ARG A C 1
ATOM 701 O O . ARG A 1 90 ? 12.054 -3.678 4.570 1.00 96.94 90 ARG A O 1
ATOM 708 N N . GLN A 1 91 ? 13.108 -2.865 6.387 1.00 97.06 91 GLN A N 1
ATOM 709 C CA . GLN A 1 91 ? 13.290 -4.156 7.041 1.00 97.06 91 GLN A CA 1
ATOM 710 C C . GLN A 1 91 ? 11.943 -4.815 7.374 1.00 97.06 91 GLN A C 1
ATOM 712 O O . GLN A 1 91 ? 11.749 -5.980 7.041 1.00 97.06 91 GLN A O 1
ATOM 717 N N . GLN A 1 92 ? 10.984 -4.060 7.919 1.00 97.69 92 GLN A N 1
ATOM 718 C CA . GLN A 1 92 ? 9.634 -4.568 8.203 1.00 97.69 92 GLN A CA 1
ATOM 719 C C . GLN A 1 92 ? 8.914 -5.062 6.942 1.00 97.69 92 GLN A C 1
ATOM 721 O O . GLN A 1 92 ? 8.252 -6.096 6.972 1.00 97.69 92 GLN A O 1
ATOM 726 N N . VAL A 1 93 ? 9.060 -4.353 5.817 1.00 97.00 93 VAL A N 1
ATOM 727 C CA . VAL A 1 93 ? 8.492 -4.789 4.533 1.00 97.00 93 VAL A CA 1
ATOM 728 C C . VAL A 1 93 ? 9.125 -6.102 4.073 1.00 97.00 93 VAL A C 1
ATOM 730 O O . VAL A 1 93 ? 8.412 -7.024 3.688 1.00 97.00 93 VAL A O 1
ATOM 733 N N . LEU A 1 94 ? 10.454 -6.208 4.118 1.00 96.00 94 LEU A N 1
ATOM 734 C CA . LEU A 1 94 ? 11.153 -7.432 3.724 1.00 96.00 94 LEU A CA 1
ATOM 735 C C . LEU A 1 94 ? 10.746 -8.624 4.598 1.00 96.00 94 LEU A C 1
ATOM 737 O O . LEU A 1 94 ? 10.470 -9.697 4.067 1.00 96.00 94 LEU A O 1
ATOM 741 N N . GLU A 1 95 ? 10.636 -8.425 5.910 1.00 97.06 95 GLU A N 1
ATOM 742 C CA . GLU A 1 95 ? 10.160 -9.442 6.853 1.00 97.06 95 GLU A CA 1
ATOM 743 C C . GLU A 1 95 ? 8.727 -9.880 6.549 1.00 97.06 95 GLU A C 1
ATOM 745 O O . GLU A 1 95 ? 8.457 -11.079 6.499 1.00 97.06 95 GLU A O 1
ATOM 750 N N . PHE A 1 96 ? 7.828 -8.932 6.266 1.00 96.62 96 PHE A N 1
ATOM 751 C CA . PHE A 1 96 ? 6.441 -9.229 5.905 1.00 96.62 96 PHE A CA 1
ATOM 752 C C . PHE A 1 96 ? 6.338 -10.133 4.665 1.00 96.62 96 PHE A C 1
ATOM 754 O O . PHE A 1 96 ? 5.516 -11.046 4.635 1.00 96.62 96 PHE A O 1
ATOM 761 N N . PHE A 1 97 ? 7.198 -9.925 3.663 1.00 95.94 97 PHE A N 1
ATOM 762 C CA . PHE A 1 97 ? 7.251 -10.762 2.457 1.00 95.94 97 PHE A CA 1
ATOM 763 C C . P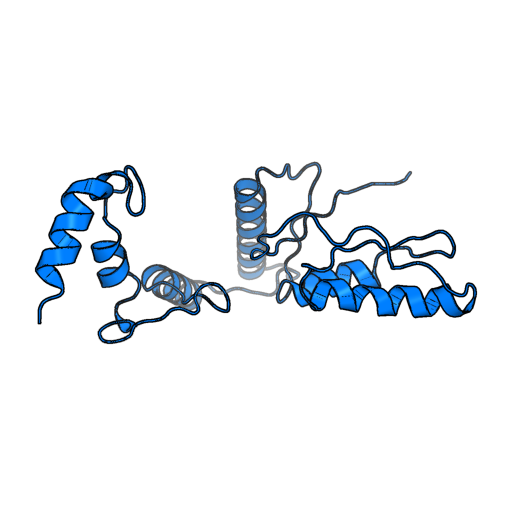HE A 1 97 ? 8.168 -11.985 2.573 1.00 95.94 97 PHE A C 1
ATOM 765 O O . PHE A 1 97 ? 8.345 -12.695 1.583 1.00 95.94 97 PHE A O 1
ATOM 772 N N . ASN A 1 98 ? 8.767 -12.237 3.743 1.00 95.69 98 ASN A N 1
ATOM 773 C CA . ASN A 1 98 ? 9.793 -13.267 3.928 1.00 95.69 98 ASN A CA 1
ATOM 774 C C . ASN A 1 98 ? 10.931 -13.162 2.882 1.00 95.69 98 ASN A C 1
ATOM 776 O O . ASN A 1 98 ? 11.421 -14.157 2.343 1.00 95.69 98 ASN A O 1
ATOM 780 N N . ALA A 1 99 ? 11.326 -11.931 2.552 1.00 95.06 99 ALA A N 1
ATOM 781 C CA . ALA A 1 99 ? 12.322 -11.611 1.541 1.00 95.06 99 ALA A CA 1
ATOM 782 C C . ALA A 1 99 ? 13.680 -11.320 2.194 1.00 95.06 99 ALA A C 1
ATOM 784 O O . ALA A 1 99 ? 13.809 -10.440 3.041 1.00 95.06 99 ALA A O 1
ATOM 785 N N . SER A 1 100 ? 14.728 -12.039 1.781 1.00 94.19 100 SER A N 1
ATOM 786 C CA . SER A 1 100 ? 16.071 -11.826 2.329 1.00 94.19 100 SER A CA 1
ATOM 787 C C . SER A 1 100 ? 16.669 -10.492 1.858 1.00 94.19 100 SER A C 1
ATOM 789 O O . SER A 1 100 ? 16.758 -10.285 0.645 1.00 94.19 100 SER A O 1
ATOM 791 N N . PRO A 1 101 ? 17.198 -9.637 2.758 1.00 91.94 101 PRO A N 1
ATOM 792 C CA . PRO A 1 101 ? 17.876 -8.393 2.376 1.00 91.94 101 PRO A CA 1
ATOM 793 C C . PRO A 1 101 ? 19.176 -8.626 1.590 1.00 91.94 101 PRO A C 1
ATOM 795 O O . PRO A 1 101 ? 19.735 -7.692 1.026 1.00 91.94 101 PRO A O 1
ATOM 798 N N . ARG A 1 102 ? 19.681 -9.869 1.546 1.00 94.25 102 ARG A N 1
ATOM 799 C CA . ARG A 1 102 ? 20.836 -10.244 0.712 1.00 94.25 102 ARG A CA 1
ATOM 800 C C . ARG A 1 102 ? 20.468 -10.415 -0.761 1.00 94.25 102 ARG A C 1
ATOM 802 O O . ARG A 1 102 ? 21.334 -10.274 -1.614 1.00 94.25 102 ARG A O 1
ATOM 809 N N . GLU A 1 103 ? 19.211 -10.750 -1.047 1.00 94.69 103 GLU A N 1
ATOM 810 C CA . GLU A 1 103 ? 18.728 -10.996 -2.410 1.00 94.69 103 GLU A CA 1
ATOM 811 C C . GLU A 1 103 ? 17.839 -9.867 -2.924 1.00 94.69 103 GLU A C 1
ATOM 813 O O . GLU A 1 103 ? 17.868 -9.565 -4.117 1.00 94.69 103 GLU A O 1
ATOM 818 N N . TYR A 1 104 ? 17.066 -9.247 -2.033 1.00 95.00 104 TYR A N 1
ATOM 819 C CA . TYR A 1 104 ? 16.040 -8.278 -2.378 1.00 95.00 104 TYR A CA 1
ATOM 820 C C . TYR A 1 104 ? 16.302 -6.919 -1.750 1.00 95.00 104 TYR A C 1
ATOM 822 O O . TYR A 1 104 ? 16.705 -6.801 -0.596 1.00 95.00 104 TYR A O 1
ATOM 830 N N . SER A 1 105 ? 15.985 -5.877 -2.511 1.00 94.38 105 SER A N 1
ATOM 831 C CA . SER A 1 105 ? 15.898 -4.508 -2.008 1.00 94.38 105 SER A CA 1
ATOM 832 C C . SER A 1 105 ? 14.443 -4.049 -1.988 1.00 94.38 105 SER A C 1
ATOM 834 O O . SER A 1 105 ? 13.726 -4.207 -2.975 1.00 94.38 105 SER A O 1
ATOM 836 N N . CYS A 1 106 ? 14.010 -3.447 -0.879 1.00 95.00 106 CYS A N 1
ATOM 837 C CA . CYS A 1 106 ? 12.726 -2.750 -0.809 1.00 95.00 106 CYS A CA 1
ATOM 838 C C . CYS A 1 106 ? 12.891 -1.355 -1.414 1.00 95.00 106 CYS A C 1
ATOM 840 O O . CYS A 1 106 ? 13.745 -0.603 -0.947 1.00 95.00 106 CYS A O 1
ATOM 842 N N . ILE A 1 107 ? 12.066 -0.983 -2.395 1.00 95.00 107 ILE A N 1
ATOM 843 C CA . ILE A 1 107 ? 12.043 0.353 -3.011 1.00 95.00 107 ILE A CA 1
ATOM 844 C C . ILE A 1 107 ? 10.668 0.974 -2.759 1.00 95.00 107 ILE A C 1
ATOM 846 O O . ILE A 1 107 ? 9.645 0.401 -3.126 1.00 95.00 107 ILE A O 1
ATOM 850 N N . PHE A 1 108 ? 10.645 2.150 -2.127 1.00 95.94 108 PHE A N 1
ATOM 851 C CA . PHE A 1 108 ? 9.397 2.874 -1.888 1.00 95.94 108 PHE A CA 1
ATOM 852 C C . PHE A 1 108 ? 9.042 3.691 -3.127 1.00 95.94 108 PHE A C 1
ATOM 854 O O . PHE A 1 108 ? 9.894 4.375 -3.688 1.00 95.94 108 PHE A O 1
ATOM 861 N N . THR A 1 109 ? 7.783 3.615 -3.539 1.00 96.31 109 THR A N 1
ATOM 862 C CA . THR A 1 109 ? 7.217 4.379 -4.656 1.00 96.31 109 THR A CA 1
ATOM 863 C C . THR A 1 109 ? 5.892 4.988 -4.205 1.00 96.31 109 THR A C 1
ATOM 865 O O . THR A 1 109 ? 5.389 4.648 -3.135 1.00 96.31 109 THR A O 1
ATOM 868 N N . SER A 1 110 ? 5.298 5.869 -5.009 1.00 94.31 110 SER A N 1
ATOM 869 C CA . SER A 1 110 ? 3.984 6.451 -4.699 1.00 94.31 110 SER A CA 1
ATOM 870 C C . SER A 1 110 ? 2.813 5.465 -4.842 1.00 94.31 110 SER A C 1
ATOM 872 O O . SER A 1 110 ? 1.676 5.838 -4.567 1.00 94.31 110 SER A O 1
ATOM 874 N N . GLY A 1 111 ? 3.061 4.219 -5.263 1.00 91.56 111 GLY A N 1
ATOM 875 C CA . GLY A 1 111 ? 2.056 3.161 -5.353 1.00 91.56 111 GLY A CA 1
ATOM 876 C C . GLY A 1 111 ? 2.354 2.135 -6.448 1.00 91.56 111 GLY A C 1
ATOM 877 O O . GLY A 1 111 ? 3.350 2.231 -7.166 1.00 91.56 111 GLY A O 1
ATOM 878 N N . ALA A 1 112 ? 1.444 1.170 -6.616 1.00 91.25 112 ALA A N 1
ATOM 879 C CA . ALA A 1 112 ? 1.576 0.061 -7.568 1.00 91.25 112 ALA A CA 1
ATOM 880 C C . ALA A 1 112 ? 1.887 0.520 -8.999 1.00 91.25 112 ALA A C 1
ATOM 882 O O . ALA A 1 112 ? 2.821 0.034 -9.633 1.00 91.25 112 ALA A O 1
ATOM 883 N N . THR A 1 113 ? 1.124 1.496 -9.494 1.00 92.31 113 THR A N 1
ATOM 884 C CA . THR A 1 113 ? 1.281 2.040 -10.847 1.00 92.31 113 THR A CA 1
ATOM 885 C C . THR A 1 113 ? 2.648 2.688 -11.045 1.00 92.31 113 THR A C 1
ATOM 887 O O . THR A 1 113 ? 3.271 2.478 -12.080 1.00 92.31 113 THR A O 1
ATOM 890 N N . ALA A 1 114 ? 3.145 3.437 -10.056 1.00 93.50 114 ALA A N 1
ATOM 891 C CA . ALA A 1 114 ? 4.460 4.068 -10.134 1.00 93.50 114 ALA A CA 1
ATOM 892 C C . ALA A 1 114 ? 5.596 3.034 -10.096 1.00 93.50 114 ALA A C 1
ATOM 894 O O . ALA A 1 114 ? 6.566 3.175 -10.835 1.00 93.50 114 ALA A O 1
ATOM 895 N N . ALA A 1 115 ? 5.454 1.972 -9.296 1.00 94.38 115 ALA A N 1
ATOM 896 C CA . ALA A 1 115 ? 6.401 0.859 -9.286 1.00 94.38 115 ALA A CA 1
ATOM 897 C C . ALA A 1 115 ? 6.448 0.127 -10.635 1.00 94.38 115 ALA A C 1
ATOM 899 O O . ALA A 1 115 ? 7.528 -0.082 -11.179 1.00 94.38 115 ALA A O 1
ATOM 900 N N . LEU A 1 116 ? 5.287 -0.210 -11.207 1.00 93.56 116 LEU A N 1
ATOM 901 C CA . LEU A 1 116 ? 5.196 -0.861 -12.518 1.00 93.56 116 LEU A CA 1
ATOM 902 C C . LEU A 1 116 ? 5.772 0.017 -13.630 1.00 93.56 116 LEU A C 1
ATOM 904 O O . LEU A 1 116 ? 6.507 -0.474 -14.482 1.00 93.56 116 LEU A O 1
ATOM 908 N N . LYS A 1 117 ? 5.487 1.322 -13.586 1.00 92.38 117 LYS A N 1
ATOM 909 C CA . LYS A 1 117 ? 6.073 2.300 -14.501 1.00 92.38 117 LYS A CA 1
ATOM 910 C C . LYS A 1 117 ? 7.599 2.315 -14.399 1.00 92.38 117 LYS A C 1
ATOM 912 O O . LYS A 1 117 ? 8.264 2.201 -15.420 1.00 92.38 117 LYS A O 1
ATOM 917 N N . LEU A 1 118 ? 8.148 2.389 -13.184 1.00 92.44 118 LEU A N 1
ATOM 918 C CA . LEU A 1 118 ? 9.595 2.368 -12.959 1.00 92.44 118 LEU A CA 1
ATOM 919 C C . LEU A 1 118 ? 10.235 1.089 -13.517 1.00 92.44 118 LEU A C 1
ATOM 921 O O . LEU A 1 118 ? 11.282 1.159 -14.155 1.00 92.44 118 LEU A O 1
ATOM 925 N N . VAL A 1 119 ? 9.604 -0.072 -13.318 1.00 91.62 119 VAL A N 1
ATOM 926 C CA . VAL A 1 119 ? 10.072 -1.336 -13.907 1.00 91.62 119 VAL A CA 1
ATOM 927 C C . VAL A 1 119 ? 10.045 -1.252 -15.432 1.00 91.62 119 VAL A C 1
ATOM 929 O O . VAL A 1 119 ? 11.039 -1.574 -16.070 1.00 91.62 119 VAL A O 1
ATOM 932 N N . GLY A 1 120 ? 8.947 -0.768 -16.016 1.00 91.00 120 GLY A N 1
ATOM 933 C CA . GLY A 1 120 ? 8.820 -0.589 -17.461 1.00 91.00 120 GLY A CA 1
ATOM 934 C C . GLY A 1 120 ? 9.865 0.361 -18.056 1.00 91.00 120 GLY A C 1
ATOM 935 O O . GLY A 1 120 ? 10.397 0.074 -19.120 1.00 91.00 120 GLY A O 1
ATOM 936 N N . GLU A 1 121 ? 10.212 1.449 -17.367 1.00 90.50 121 GLU A N 1
ATOM 937 C CA . GLU A 1 121 ? 11.203 2.435 -17.831 1.00 90.50 121 GLU A CA 1
ATOM 938 C C . GLU A 1 121 ? 12.653 1.970 -17.680 1.00 90.50 121 GLU A C 1
ATOM 940 O O . GLU A 1 121 ? 13.516 2.390 -18.447 1.00 90.50 121 GLU A O 1
ATOM 945 N N . THR A 1 122 ? 12.935 1.134 -16.680 1.00 90.44 122 THR A N 1
ATOM 946 C CA . THR A 1 122 ? 14.307 0.721 -16.338 1.00 90.44 122 THR A CA 1
ATOM 947 C C . THR A 1 122 ? 14.675 -0.662 -16.860 1.00 90.44 122 THR A C 1
ATOM 949 O O . THR A 1 122 ? 15.857 -1.012 -16.868 1.00 90.44 122 THR A O 1
ATOM 952 N N . PHE A 1 123 ? 13.696 -1.459 -17.298 1.00 88.69 123 PHE A N 1
ATOM 953 C CA . PHE A 1 123 ? 13.968 -2.760 -17.893 1.00 88.69 123 PHE A CA 1
ATOM 954 C C . PHE A 1 123 ? 14.782 -2.587 -19.190 1.00 88.69 123 PHE A C 1
ATOM 956 O O . PHE A 1 123 ? 14.427 -1.755 -20.029 1.00 88.69 123 PHE A O 1
ATOM 963 N N . PRO A 1 124 ? 15.868 -3.356 -19.384 1.00 88.50 124 PRO A N 1
ATOM 964 C CA . PRO A 1 124 ? 16.739 -3.239 -20.550 1.00 88.50 124 PRO A CA 1
ATOM 965 C C . PRO A 1 124 ? 16.099 -3.910 -21.775 1.00 88.50 124 PRO A C 1
ATOM 967 O O . PRO A 1 124 ? 16.526 -4.978 -22.210 1.00 88.50 124 PRO A O 1
ATOM 970 N N . TRP A 1 125 ? 15.036 -3.305 -22.307 1.00 84.50 125 TRP A N 1
ATOM 971 C CA . TRP A 1 125 ? 14.320 -3.816 -23.472 1.00 84.50 125 TRP A CA 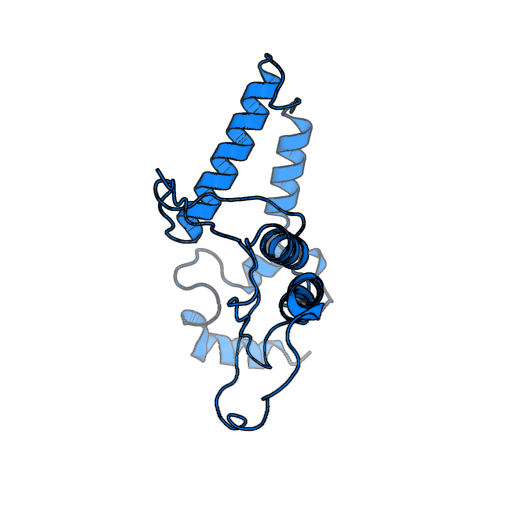1
ATOM 972 C C . TRP A 1 125 ? 15.235 -3.911 -24.696 1.00 84.50 125 TRP A C 1
ATOM 974 O O . TRP A 1 125 ? 16.080 -3.053 -24.946 1.00 84.50 125 TRP A O 1
ATOM 984 N N . CYS A 1 126 ? 15.024 -4.951 -25.493 1.00 85.44 126 CYS A N 1
ATOM 985 C CA . CYS A 1 126 ? 15.689 -5.166 -26.772 1.00 85.44 126 CYS A CA 1
ATOM 986 C C . CYS A 1 126 ? 14.708 -5.764 -27.790 1.00 85.44 126 CYS A C 1
ATOM 988 O O . CYS A 1 126 ? 13.583 -6.126 -27.442 1.00 85.44 126 CYS A O 1
ATOM 990 N N . SER A 1 127 ? 15.133 -5.907 -29.047 1.00 83.94 127 SER A N 1
ATOM 991 C CA . SER A 1 127 ? 14.312 -6.485 -30.122 1.00 83.94 127 SER A CA 1
ATOM 992 C C . SER A 1 127 ? 13.869 -7.928 -29.853 1.00 83.94 127 SER A C 1
ATOM 994 O O . SER A 1 127 ? 12.851 -8.360 -30.384 1.00 83.94 127 SER A O 1
ATOM 996 N N . GLU A 1 128 ? 14.605 -8.663 -29.020 1.00 86.19 128 GLU A N 1
ATOM 997 C CA . GLU A 1 128 ? 14.283 -10.038 -28.614 1.00 86.19 128 GLU A CA 1
ATOM 998 C C . GLU A 1 128 ? 13.411 -10.104 -27.350 1.00 86.19 128 GLU A C 1
ATOM 1000 O O . GLU A 1 128 ? 12.983 -11.181 -26.933 1.00 86.19 128 GLU A O 1
ATOM 1005 N N . SER A 1 129 ? 13.136 -8.964 -26.711 1.00 85.94 129 SER A N 1
ATOM 1006 C CA . SER A 1 129 ? 12.319 -8.937 -25.502 1.00 85.94 129 SER A CA 1
ATOM 1007 C C . SER A 1 129 ? 10.866 -9.280 -25.812 1.00 85.94 129 SER A C 1
ATOM 1009 O O . SER A 1 129 ? 10.268 -8.767 -26.755 1.00 85.94 129 SER A O 1
ATOM 1011 N N . SER A 1 130 ? 10.270 -10.110 -24.961 1.00 87.88 130 SER A N 1
ATOM 1012 C CA . SER A 1 130 ? 8.840 -10.412 -24.988 1.00 87.88 130 SER A CA 1
ATOM 1013 C C . SER A 1 130 ? 8.219 -10.019 -23.656 1.00 87.88 130 SER A C 1
ATOM 1015 O O . SER A 1 130 ? 8.678 -10.454 -22.601 1.00 87.88 130 SER A O 1
ATOM 1017 N N . PHE A 1 131 ? 7.164 -9.209 -23.698 1.00 88.81 131 PHE A N 1
ATOM 1018 C CA . PHE A 1 131 ? 6.365 -8.885 -22.521 1.00 88.81 131 PHE A CA 1
ATOM 1019 C C . PHE A 1 131 ? 5.063 -9.670 -22.566 1.00 88.81 131 PHE A C 1
ATOM 1021 O O . PHE A 1 131 ? 4.272 -9.532 -23.497 1.00 88.81 131 PHE A O 1
ATOM 1028 N N . MET A 1 132 ? 4.854 -10.499 -21.551 1.00 89.62 132 MET A N 1
ATOM 1029 C CA . MET A 1 132 ? 3.669 -11.334 -21.419 1.00 89.62 132 MET A CA 1
ATOM 1030 C C . MET A 1 132 ? 2.895 -10.893 -20.184 1.00 89.62 132 MET A C 1
ATOM 1032 O O . MET A 1 132 ? 3.475 -10.681 -19.120 1.00 89.62 132 MET A O 1
ATOM 1036 N N . TYR A 1 133 ? 1.584 -10.767 -20.330 1.00 87.75 133 TYR A N 1
ATOM 1037 C CA . TYR A 1 133 ? 0.666 -10.442 -19.248 1.00 87.75 133 TYR A CA 1
ATOM 1038 C C . TYR A 1 133 ? -0.621 -11.247 -19.416 1.00 87.75 133 TYR A C 1
ATOM 1040 O O . TYR A 1 133 ? -0.925 -11.762 -20.493 1.00 87.75 133 TYR A O 1
ATOM 1048 N N . THR A 1 134 ? -1.373 -11.365 -18.331 1.00 88.00 134 THR A N 1
ATOM 1049 C CA . THR A 1 134 ? -2.680 -12.027 -18.308 1.00 88.00 134 THR A CA 1
ATOM 1050 C C . THR A 1 134 ? -3.793 -11.008 -18.548 1.00 88.00 134 THR A C 1
ATOM 1052 O O . THR A 1 134 ? -3.648 -9.838 -18.195 1.00 88.00 134 THR A O 1
ATOM 1055 N N . MET A 1 135 ? -4.920 -11.445 -19.115 1.00 83.31 135 MET A N 1
ATOM 1056 C CA . MET A 1 135 ? -6.092 -10.579 -19.337 1.00 83.31 135 MET A CA 1
ATOM 1057 C C . MET A 1 13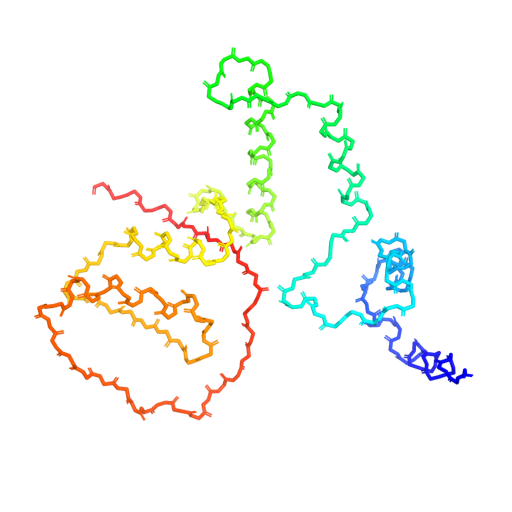5 ? -6.657 -9.996 -18.034 1.00 83.31 135 MET A C 1
ATOM 1059 O O . MET A 1 135 ? -7.217 -8.907 -18.042 1.00 83.31 135 MET A O 1
ATOM 1063 N N . GLU A 1 136 ? -6.453 -10.698 -16.920 1.00 87.44 136 GLU A N 1
ATOM 1064 C CA . GLU A 1 136 ? -6.898 -10.296 -15.582 1.00 87.44 136 GLU A CA 1
ATOM 1065 C C . GLU A 1 136 ? -5.973 -9.263 -14.923 1.00 87.44 136 GLU A C 1
ATOM 1067 O O . GLU A 1 136 ? -6.224 -8.809 -13.804 1.00 87.44 136 GLU A O 1
ATOM 1072 N N . ASN A 1 137 ? -4.861 -8.892 -15.566 1.00 88.69 137 ASN A N 1
ATOM 1073 C CA . ASN A 1 137 ? -3.985 -7.888 -14.992 1.00 88.69 137 ASN A CA 1
ATOM 1074 C C . ASN A 1 137 ? -4.625 -6.500 -15.018 1.00 88.69 137 ASN A C 1
ATOM 1076 O O . ASN A 1 137 ? -5.237 -6.072 -15.994 1.00 88.69 137 ASN A O 1
ATOM 1080 N N . HIS A 1 138 ? -4.397 -5.757 -13.936 1.00 89.38 138 HIS A N 1
ATOM 1081 C CA . HIS A 1 138 ? -4.804 -4.366 -13.838 1.00 89.38 138 HIS A CA 1
ATOM 1082 C C . HIS A 1 138 ? -4.180 -3.525 -14.966 1.00 89.38 138 HIS A C 1
ATOM 1084 O O . HIS A 1 138 ? -3.032 -3.745 -15.363 1.00 89.38 138 HIS A O 1
ATOM 1090 N N . ASN A 1 139 ? -4.902 -2.498 -15.424 1.00 89.19 139 ASN A N 1
ATOM 1091 C CA . ASN A 1 139 ? -4.501 -1.624 -16.534 1.00 89.19 139 ASN A CA 1
ATOM 1092 C C . ASN A 1 139 ? -3.085 -1.037 -16.389 1.00 89.19 139 ASN A C 1
ATOM 1094 O O . ASN A 1 139 ? -2.411 -0.793 -17.387 1.00 89.19 139 ASN A O 1
ATOM 1098 N N . SER A 1 140 ? -2.605 -0.843 -15.157 1.00 89.38 140 SER A N 1
ATOM 1099 C CA . SER A 1 140 ? -1.237 -0.378 -14.891 1.00 89.38 140 SER A CA 1
ATOM 1100 C C . SER A 1 140 ? -0.151 -1.332 -15.403 1.00 89.38 140 SER A C 1
ATOM 1102 O O . SER A 1 140 ? 0.915 -0.868 -15.788 1.00 89.38 140 SER A O 1
ATOM 1104 N N . VAL A 1 141 ? -0.405 -2.646 -15.424 1.00 89.88 141 VAL A N 1
ATOM 1105 C CA . VAL A 1 141 ? 0.508 -3.647 -16.006 1.00 89.88 141 VAL A CA 1
ATOM 1106 C C . VAL A 1 141 ? 0.478 -3.550 -17.528 1.00 89.88 141 VAL A C 1
ATOM 1108 O O . VAL A 1 141 ? 1.526 -3.540 -18.167 1.00 89.88 141 VAL A O 1
ATOM 1111 N N . LEU A 1 142 ? -0.718 -3.404 -18.108 1.00 89.06 142 LEU A N 1
ATOM 1112 C CA . LEU A 1 142 ? -0.896 -3.255 -19.554 1.00 89.06 142 LEU A CA 1
ATOM 1113 C C . LEU A 1 142 ? -0.161 -2.027 -20.095 1.00 89.06 142 LEU A C 1
ATOM 1115 O O . LEU A 1 142 ? 0.380 -2.080 -21.195 1.00 89.06 142 LEU A O 1
ATOM 1119 N N . GLY A 1 143 ? -0.106 -0.945 -19.312 1.00 88.12 143 GLY A N 1
ATOM 1120 C CA . GLY A 1 143 ? 0.604 0.286 -19.662 1.00 88.12 143 GLY A CA 1
ATOM 1121 C C . GLY A 1 143 ? 2.107 0.107 -19.905 1.00 88.12 143 GLY A C 1
ATOM 1122 O O . GLY A 1 143 ? 2.690 0.903 -20.635 1.00 88.12 143 GLY A O 1
ATOM 1123 N N . ILE A 1 144 ? 2.733 -0.958 -19.384 1.00 88.69 144 ILE A N 1
ATOM 1124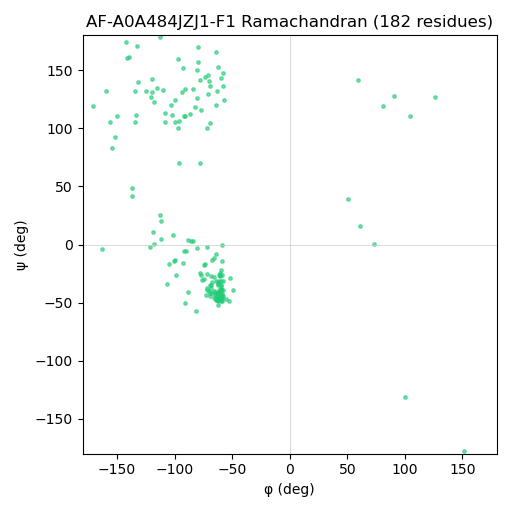 C CA . ILE A 1 144 ? 4.157 -1.250 -19.627 1.00 88.69 144 ILE A CA 1
ATOM 1125 C C . ILE A 1 144 ? 4.437 -1.480 -21.123 1.00 88.69 144 ILE A C 1
ATOM 1127 O O . ILE A 1 144 ? 5.536 -1.195 -21.595 1.00 88.69 144 ILE A O 1
ATOM 1131 N N . ARG A 1 145 ? 3.437 -1.921 -21.902 1.00 85.88 145 ARG A N 1
ATOM 1132 C CA . ARG A 1 145 ? 3.591 -2.188 -23.342 1.00 85.88 145 ARG A CA 1
ATOM 1133 C C . ARG A 1 145 ? 4.051 -0.976 -24.156 1.00 85.88 145 ARG A C 1
ATOM 1135 O O . ARG A 1 145 ? 4.662 -1.154 -25.204 1.00 85.88 145 ARG A O 1
ATOM 1142 N N . GLU A 1 146 ? 3.771 0.240 -23.690 1.00 84.88 146 GLU A N 1
ATOM 1143 C CA . GLU A 1 146 ? 4.179 1.462 -24.391 1.00 84.88 146 GLU A CA 1
ATOM 1144 C C . GLU A 1 146 ? 5.708 1.555 -24.492 1.00 84.88 146 GLU A C 1
ATOM 1146 O O . GLU A 1 146 ? 6.240 1.975 -25.518 1.00 84.88 146 GLU A O 1
ATOM 1151 N N . TYR A 1 147 ? 6.431 1.058 -23.483 1.00 81.19 147 TYR A N 1
ATOM 1152 C CA . TYR A 1 147 ? 7.895 1.043 -23.478 1.00 81.19 147 TYR A CA 1
ATOM 1153 C C . TYR A 1 147 ? 8.486 0.028 -24.461 1.00 81.19 147 TYR A C 1
ATOM 1155 O O . TYR A 1 147 ? 9.581 0.249 -24.968 1.00 81.19 147 TYR A O 1
ATOM 1163 N N . LEU A 1 148 ? 7.752 -1.036 -24.804 1.00 69.62 148 LEU A N 1
ATOM 1164 C CA . LEU A 1 148 ? 8.148 -1.959 -25.872 1.00 69.62 148 LEU A CA 1
ATOM 1165 C C . LEU A 1 148 ? 7.990 -1.321 -27.242 1.00 69.62 148 LEU A C 1
ATOM 1167 O O . LEU A 1 148 ? 8.835 -1.536 -28.099 1.00 69.62 148 LEU A O 1
ATOM 1171 N N . CYS A 1 149 ? 6.920 -0.549 -27.454 1.00 56.88 149 CYS A N 1
ATOM 1172 C CA . CYS A 1 149 ? 6.595 0.042 -28.751 1.00 56.88 149 CYS A CA 1
ATOM 1173 C C . CYS A 1 149 ? 7.692 1.009 -29.226 1.00 56.88 149 CYS A C 1
ATOM 1175 O O . CYS A 1 149 ? 8.033 1.025 -30.409 1.00 56.88 149 CYS A O 1
ATOM 1177 N N . PHE A 1 150 ? 8.332 1.723 -28.290 1.00 55.25 150 PHE A N 1
ATOM 1178 C CA . PHE A 1 150 ? 9.515 2.541 -28.577 1.00 55.25 150 PHE A CA 1
ATOM 1179 C C . PHE A 1 150 ? 10.685 1.738 -29.177 1.00 55.25 150 PHE A C 1
ATOM 1181 O O . PHE A 1 150 ? 11.418 2.278 -30.001 1.00 55.25 150 PHE A O 1
ATOM 1188 N N . TYR A 1 151 ? 10.841 0.456 -28.827 1.00 49.75 151 TYR A N 1
ATOM 1189 C CA . TYR A 1 151 ? 11.877 -0.430 -29.381 1.00 49.75 151 TYR A CA 1
ATOM 1190 C C . TYR A 1 151 ? 11.358 -1.340 -30.517 1.00 49.75 151 TYR A C 1
ATOM 1192 O O . TYR A 1 151 ? 12.120 -1.728 -31.401 1.00 49.75 151 TYR A O 1
ATOM 1200 N N . GLN A 1 152 ? 10.057 -1.649 -30.540 1.00 41.88 152 GLN A N 1
ATOM 1201 C CA . GLN A 1 152 ? 9.373 -2.478 -31.541 1.00 41.88 152 GLN A CA 1
ATOM 1202 C C . GLN A 1 152 ? 8.904 -1.713 -32.785 1.00 41.88 152 GLN A C 1
ATOM 1204 O O . GLN A 1 152 ? 8.394 -2.338 -33.714 1.00 41.88 152 GLN A O 1
ATOM 1209 N N . GLN A 1 153 ? 9.190 -0.413 -32.920 1.00 40.72 153 GLN A N 1
ATOM 1210 C CA . GLN A 1 153 ? 9.125 0.257 -34.231 1.00 40.72 153 GLN A CA 1
ATOM 1211 C C . GLN A 1 153 ? 10.062 -0.376 -35.295 1.00 40.72 153 GLN A C 1
ATOM 1213 O O . GLN A 1 153 ? 10.043 0.026 -36.458 1.00 40.72 153 GLN A O 1
ATOM 1218 N N . HIS A 1 154 ? 10.817 -1.426 -34.937 1.00 40.34 154 HIS A N 1
ATOM 1219 C CA . HIS A 1 154 ? 11.536 -2.313 -35.855 1.00 40.34 154 HIS A CA 1
ATOM 1220 C C . HIS A 1 154 ? 11.038 -3.769 -35.966 1.00 40.34 154 HIS A C 1
ATOM 1222 O O . HIS A 1 154 ? 11.634 -4.526 -36.727 1.00 40.34 154 HIS A O 1
ATOM 1228 N N . ALA A 1 155 ? 9.942 -4.187 -35.323 1.00 34.72 155 ALA A N 1
ATOM 1229 C CA . ALA A 1 155 ? 9.401 -5.537 -35.540 1.00 34.72 155 ALA A CA 1
ATOM 1230 C C . ALA A 1 155 ? 7.875 -5.598 -35.352 1.00 34.72 155 ALA A C 1
ATOM 1232 O O . ALA A 1 155 ? 7.358 -5.471 -34.246 1.00 34.72 155 ALA A O 1
ATOM 1233 N N . MET A 1 156 ? 7.153 -5.802 -36.458 1.00 32.75 156 MET A N 1
ATOM 1234 C CA . MET A 1 156 ? 5.693 -5.911 -36.497 1.00 32.75 156 MET A CA 1
ATOM 1235 C C . MET A 1 156 ? 5.148 -7.280 -36.044 1.00 32.75 156 MET A C 1
ATOM 1237 O O . MET A 1 156 ? 5.622 -8.312 -36.502 1.00 32.75 156 MET A O 1
ATOM 1241 N N . ASN A 1 157 ? 4.019 -7.197 -35.327 1.00 37.03 157 ASN A N 1
ATOM 1242 C CA . ASN A 1 157 ? 2.772 -7.988 -35.373 1.00 37.03 157 ASN A CA 1
ATOM 1243 C C . ASN A 1 157 ? 2.728 -9.516 -35.134 1.00 37.03 157 ASN A C 1
ATOM 1245 O O . ASN A 1 157 ? 3.443 -10.304 -35.742 1.00 37.03 157 ASN A O 1
ATOM 1249 N N . SER A 1 158 ? 1.631 -9.883 -34.438 1.00 36.31 158 SER A N 1
ATOM 1250 C CA . SER A 1 158 ? 1.003 -11.210 -34.249 1.00 36.31 158 SER A CA 1
ATOM 1251 C C . SER A 1 158 ? 1.536 -11.969 -33.018 1.00 36.31 158 SER A C 1
ATOM 1253 O O . SER A 1 158 ? 2.737 -12.089 -32.850 1.00 36.31 158 SER A O 1
ATOM 1255 N N . ILE A 1 159 ? 0.750 -12.491 -32.066 1.00 36.22 159 ILE A N 1
ATOM 1256 C CA . ILE A 1 159 ? -0.494 -13.276 -32.143 1.00 36.22 159 ILE A CA 1
ATOM 1257 C C . ILE A 1 159 ? -1.217 -13.166 -30.778 1.00 36.22 159 ILE A C 1
ATOM 1259 O O . ILE A 1 159 ? -0.605 -13.430 -29.745 1.00 36.22 159 ILE A O 1
ATOM 1263 N N . ILE A 1 160 ? -2.522 -12.869 -30.752 1.00 39.81 160 ILE A N 1
ATOM 1264 C CA . ILE A 1 160 ? -3.393 -13.113 -29.584 1.00 39.81 160 ILE A CA 1
ATOM 1265 C C . ILE A 1 160 ? -4.678 -13.768 -30.095 1.00 39.81 160 ILE A C 1
ATOM 1267 O O . ILE A 1 160 ? -5.464 -13.102 -30.764 1.00 39.81 160 ILE A O 1
ATOM 1271 N N . SER A 1 161 ? -4.910 -15.049 -29.777 1.00 34.53 161 SER A N 1
ATOM 1272 C CA . SER A 1 161 ? -6.256 -15.644 -29.909 1.00 34.53 161 SER A CA 1
ATOM 1273 C C . SER A 1 161 ? -6.537 -16.969 -29.174 1.00 34.53 161 SER A C 1
ATOM 1275 O O . SER A 1 161 ? -7.685 -17.401 -29.222 1.00 34.53 161 SER A O 1
ATOM 1277 N N . HIS A 1 162 ? -5.599 -17.641 -28.481 1.00 35.22 162 HIS A N 1
ATOM 1278 C CA . HIS A 1 162 ? -5.802 -19.083 -28.207 1.00 35.22 162 HIS A CA 1
ATOM 1279 C C . HIS A 1 162 ? -5.895 -19.628 -26.774 1.00 35.22 162 HIS A C 1
ATOM 1281 O O . HIS A 1 162 ? -5.943 -20.847 -26.637 1.00 35.22 162 HIS A O 1
ATOM 1287 N N . ILE A 1 163 ? -6.011 -18.831 -25.705 1.00 35.56 163 ILE A N 1
ATOM 1288 C CA . ILE A 1 163 ? -6.053 -19.421 -24.341 1.00 35.56 163 ILE A CA 1
ATOM 1289 C C . ILE A 1 163 ? -7.115 -18.770 -23.434 1.00 35.56 163 ILE A C 1
ATOM 1291 O O . ILE A 1 163 ? -6.856 -18.394 -22.300 1.00 35.56 163 ILE A O 1
ATOM 1295 N N . TRP A 1 164 ? -8.337 -18.629 -23.957 1.00 32.47 164 TRP A N 1
ATOM 1296 C CA . TRP A 1 164 ? -9.470 -17.965 -23.293 1.00 32.47 164 TRP A CA 1
ATOM 1297 C C . TRP A 1 164 ? -10.201 -18.707 -22.137 1.00 32.47 164 TRP A C 1
ATOM 1299 O O . TRP A 1 164 ? -10.879 -18.006 -21.396 1.00 32.47 164 TRP A O 1
ATOM 1309 N N . PRO A 1 165 ? -10.141 -20.036 -21.873 1.00 29.42 165 PRO A N 1
ATOM 1310 C CA . PRO A 1 165 ? -11.110 -20.608 -20.921 1.00 29.42 165 PRO A CA 1
ATOM 1311 C C . PRO A 1 165 ? -10.649 -20.900 -19.482 1.00 29.42 165 PRO A C 1
ATOM 1313 O O . PRO A 1 165 ? -11.430 -21.511 -18.757 1.00 29.42 165 PRO A O 1
ATOM 1316 N N . TYR A 1 166 ? -9.456 -20.510 -19.015 1.00 29.62 166 TYR A N 1
ATOM 1317 C CA . TYR A 1 166 ? -9.011 -20.942 -17.680 1.00 29.62 166 TYR A CA 1
ATOM 1318 C C . TYR A 1 166 ? -8.409 -19.832 -16.809 1.00 29.62 166 TYR A C 1
ATOM 1320 O O . TYR A 1 166 ? -7.237 -19.494 -16.918 1.00 29.62 166 TYR A O 1
ATOM 1328 N N . ILE A 1 167 ? -9.237 -19.441 -15.837 1.00 34.50 167 ILE A N 1
ATOM 1329 C CA . ILE A 1 167 ? -8.898 -19.159 -14.435 1.00 34.50 167 ILE A CA 1
ATOM 1330 C C . ILE A 1 167 ? -8.825 -17.679 -14.037 1.00 34.50 167 ILE A C 1
ATOM 1332 O O . ILE A 1 167 ? -7.917 -16.922 -14.359 1.00 34.50 167 ILE A O 1
ATOM 1336 N N . SER A 1 168 ? -9.825 -17.356 -13.223 1.00 28.83 168 SER A N 1
ATOM 1337 C CA . SER A 1 168 ? -10.008 -16.203 -12.359 1.00 28.83 168 SER A CA 1
ATOM 1338 C C . SER A 1 168 ? -9.080 -16.201 -11.133 1.00 28.83 168 SER A C 1
ATOM 1340 O O . SER A 1 168 ? -8.924 -17.243 -10.492 1.00 28.83 168 SER A O 1
ATOM 1342 N N . ALA A 1 169 ? -8.665 -14.990 -10.732 1.00 28.66 169 ALA A N 1
ATOM 1343 C CA . ALA A 1 169 ? -8.761 -14.413 -9.376 1.00 28.66 169 ALA A CA 1
ATOM 1344 C C . ALA A 1 169 ? -7.460 -13.875 -8.712 1.00 28.66 169 ALA A C 1
ATOM 1346 O O . ALA A 1 169 ? -6.491 -14.596 -8.499 1.00 28.66 169 ALA A O 1
ATOM 1347 N N . PHE A 1 170 ? -7.584 -12.607 -8.272 1.00 29.70 170 PHE A N 1
ATOM 1348 C CA . PHE A 1 170 ? -6.847 -11.809 -7.266 1.00 29.70 170 PHE A CA 1
ATOM 1349 C C . PHE A 1 170 ? -5.502 -11.127 -7.600 1.00 29.70 170 PHE A C 1
ATOM 1351 O O . PHE A 1 170 ? -4.473 -11.761 -7.801 1.00 29.70 170 PHE A O 1
ATOM 1358 N N . SER A 1 171 ? -5.492 -9.786 -7.486 1.00 30.69 171 SER A N 1
ATOM 1359 C CA . SER A 1 171 ? -4.289 -8.965 -7.270 1.00 30.69 171 SER A CA 1
ATOM 1360 C C . SER A 1 171 ? -4.638 -7.619 -6.615 1.00 30.69 171 SER A C 1
ATOM 1362 O O . SER A 1 171 ? -5.094 -6.697 -7.291 1.00 30.69 171 SER A O 1
ATOM 1364 N N . SER A 1 172 ? -4.335 -7.465 -5.325 1.00 36.66 172 SER A N 1
ATOM 1365 C CA . SER A 1 172 ? -4.256 -6.157 -4.658 1.00 36.66 172 SER A CA 1
ATOM 1366 C C . SER A 1 172 ? -3.313 -6.222 -3.451 1.00 36.66 172 SER A C 1
ATOM 1368 O O . SER A 1 172 ? -3.754 -6.429 -2.328 1.00 36.66 172 SER A O 1
ATOM 1370 N N . CYS A 1 173 ? -2.006 -6.083 -3.699 1.00 31.02 173 CYS A N 1
ATOM 1371 C CA . CYS A 1 173 ? -1.006 -5.566 -2.753 1.00 31.02 173 CYS A CA 1
ATOM 1372 C C . CYS A 1 173 ? 0.313 -5.355 -3.512 1.00 31.02 173 CYS A C 1
ATOM 1374 O O . CYS A 1 173 ? 0.859 -6.298 -4.079 1.00 31.02 173 CYS A O 1
ATOM 1376 N N . ALA A 1 174 ? 0.811 -4.119 -3.569 1.00 36.28 174 ALA A N 1
ATOM 1377 C CA . ALA A 1 174 ? 1.975 -3.765 -4.376 1.00 36.28 174 ALA A CA 1
ATOM 1378 C C . ALA A 1 174 ? 3.205 -3.472 -3.517 1.00 36.28 174 ALA A C 1
ATOM 1380 O O . ALA A 1 174 ? 3.271 -2.448 -2.844 1.00 36.28 174 ALA A O 1
ATOM 1381 N N . PHE A 1 175 ? 4.204 -4.343 -3.630 1.00 30.45 175 PHE A N 1
ATOM 1382 C CA . PHE A 1 175 ? 5.596 -4.077 -3.291 1.00 30.45 175 PHE A CA 1
ATOM 1383 C C . PHE A 1 175 ? 6.457 -4.624 -4.430 1.00 30.45 175 PHE A C 1
ATOM 1385 O O . PHE A 1 175 ? 6.242 -5.744 -4.886 1.00 30.45 175 PHE A O 1
ATOM 1392 N N . SER A 1 176 ? 7.408 -3.828 -4.922 1.00 33.16 176 SER A N 1
ATOM 1393 C CA . SER A 1 176 ? 8.355 -4.276 -5.946 1.00 33.16 176 SER A CA 1
ATOM 1394 C C . SER A 1 176 ? 9.639 -4.730 -5.262 1.00 33.16 176 SER A C 1
ATOM 1396 O O . SER A 1 176 ? 10.411 -3.903 -4.776 1.00 33.16 176 SER A O 1
ATOM 1398 N N . LEU A 1 177 ? 9.857 -6.043 -5.215 1.00 29.30 177 LEU A N 1
ATOM 1399 C CA . LEU A 1 177 ? 11.107 -6.659 -4.779 1.00 29.30 177 LEU A CA 1
ATOM 1400 C C . LEU A 1 177 ? 11.995 -6.856 -6.014 1.00 29.30 177 LEU A C 1
ATOM 1402 O O . LEU A 1 177 ? 11.684 -7.669 -6.880 1.00 29.30 177 LEU A O 1
ATOM 1406 N N . SER A 1 178 ? 13.089 -6.100 -6.121 1.00 33.62 178 SER A N 1
ATOM 1407 C CA . SER A 1 178 ? 14.083 -6.296 -7.187 1.00 33.62 178 SER A CA 1
ATOM 1408 C C . SER A 1 178 ? 15.203 -7.209 -6.693 1.00 33.62 178 SER A C 1
ATOM 1410 O O . SER A 1 178 ? 15.735 -6.985 -5.602 1.00 33.62 178 SER A O 1
ATOM 1412 N N . LYS A 1 179 ? 15.552 -8.233 -7.485 1.00 28.84 1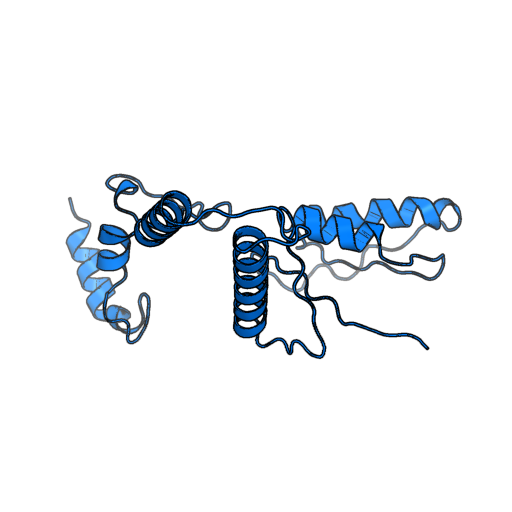79 LYS A N 1
ATOM 1413 C CA . LYS A 1 179 ? 16.679 -9.132 -7.215 1.00 28.84 179 LYS A CA 1
ATOM 1414 C C . LYS A 1 179 ? 17.964 -8.472 -7.705 1.00 28.84 179 LYS A C 1
ATOM 1416 O O . LYS A 1 179 ? 18.103 -8.215 -8.901 1.00 28.84 179 LYS A O 1
ATOM 1421 N N . ALA A 1 180 ? 18.908 -8.205 -6.808 1.00 31.12 180 ALA A N 1
ATOM 1422 C CA . ALA A 1 180 ? 20.194 -7.635 -7.196 1.00 31.12 180 ALA A CA 1
ATOM 1423 C C . ALA A 1 180 ? 21.012 -8.680 -7.980 1.00 31.12 180 ALA A C 1
ATOM 1425 O O . ALA A 1 180 ? 21.552 -9.621 -7.402 1.00 31.12 180 ALA A O 1
ATOM 1426 N N . LYS A 1 181 ? 21.105 -8.535 -9.307 1.00 31.88 181 LYS A N 1
ATOM 1427 C CA . LYS A 1 181 ? 22.151 -9.188 -10.106 1.00 31.88 181 LYS A CA 1
ATOM 1428 C C . LYS A 1 181 ? 23.277 -8.185 -10.324 1.00 31.88 181 LYS A C 1
ATOM 1430 O O . LYS A 1 181 ? 23.188 -7.331 -11.198 1.00 31.88 181 LYS A O 1
ATOM 1435 N N . THR A 1 182 ? 24.337 -8.311 -9.536 1.00 31.70 182 THR A N 1
ATOM 1436 C CA . THR A 1 182 ? 25.637 -7.728 -9.872 1.00 31.70 182 THR A CA 1
ATOM 1437 C C . THR A 1 182 ? 26.209 -8.555 -11.021 1.00 31.70 182 THR A C 1
ATOM 1439 O O . THR A 1 182 ? 26.665 -9.677 -10.808 1.00 31.70 182 THR A O 1
ATOM 1442 N N . LEU A 1 183 ? 26.097 -8.050 -12.249 1.00 33.53 183 LEU A N 1
ATOM 1443 C CA . LEU A 1 183 ? 26.856 -8.572 -13.383 1.00 33.53 183 LEU A CA 1
ATOM 1444 C C . LEU A 1 183 ? 28.283 -8.029 -13.251 1.00 33.53 183 LEU A C 1
ATOM 1446 O O . LEU A 1 183 ? 28.476 -6.813 -13.244 1.00 33.53 183 LEU A O 1
ATOM 1450 N N . ALA A 1 184 ? 29.234 -8.941 -13.053 1.00 33.28 184 ALA A N 1
ATOM 1451 C CA . ALA A 1 184 ? 30.652 -8.702 -13.295 1.00 33.28 184 ALA A CA 1
ATOM 1452 C C . ALA A 1 184 ? 30.945 -8.837 -14.794 1.00 33.28 184 ALA A C 1
ATOM 1454 O O . ALA A 1 184 ? 30.238 -9.643 -15.446 1.00 33.28 184 ALA A O 1
#

Organism: NCBI:txid132261

InterPro domains:
  IPR000192 Aminotransferase class V domain [PF00266] (42-142)
  IPR015421 Pyridoxal phosphate-dependent transferase, major domain [G3DSA:3.40.640.10] (42-160)
  IPR015424 Pyridoxal phosphate-dependent transferase [SSF53383] (27-148)

pLDDT: mean 79.17, std 22.89, range [28.66, 97.69]

Secondary structure (DSSP, 8-state):
--HHHHHHHHHHHHTTTSS-TT-SS-HHHHHHHH-GGGTT-----HHHHPPPPHHHHHHHHHHHHH-----TTSSSHHHHHHHHHHHHHHHHHHHHTT--TTTEEE---SSHHHHHHHHHHHS---TT------TTS-HHHHTTHHHHHHHHTTS------S--SS----------EEE-----

Sequence (184 aa):
MAMSSEKEVFLKEFGEDYGYRNSSRNIDQIRAMEFKRLEGVVYLDHAGATLHSESQLEAVLKELNSTVYGNPHSQSSCSMSSNDCVQKARQQVLEFFNASPREYSCIFTSGATAALKLVGETFPWCSESSFMYTMENHNSVLGIREYLCFYQQHAMNSIISHIWPYISAFSSCAFSLSKAKTLA

Nearest PDB structures (foldseek):
  7mkv-assembly1_A  TM=7.604E-01  e=3.052E-01  Aspergillus flavus
  6dk3-assembly1_A  TM=5.976E-01  e=4.093E+00  Homo sapiens

Radius of gyration: 23.24 Å; Cα contacts (8 Å, |Δi|>4): 112; chains: 1; bounding box: 65×38×59 Å